Protein AF-A0A146LU69-F1 (afdb_monomer)

Solvent-accessible surface area (backbone atoms only — not comparable to full-atom values): 13616 Å² total; per-residue (Å²): 134,90,82,85,82,83,81,84,83,82,80,79,84,78,81,77,82,80,75,83,75,77,83,69,68,83,49,71,46,96,90,40,59,40,73,66,59,46,52,53,51,51,51,54,50,55,52,52,53,52,50,51,51,53,54,50,51,53,56,51,55,61,50,65,75,67,63,89,74,85,82,90,83,87,87,86,89,85,89,86,89,85,91,81,93,84,85,80,90,86,80,85,79,77,91,69,80,81,76,86,72,81,80,71,76,80,79,63,96,77,70,86,65,74,55,74,64,55,62,51,48,52,52,54,50,52,52,50,50,54,52,49,55,53,50,50,55,52,51,56,54,31,62,72,32,88,93,43,51,83,50,94,75,77,58,72,68,55,50,54,51,50,52,52,53,50,50,55,52,50,54,50,50,52,53,52,51,50,53,51,52,52,52,51,51,53,52,52,49,51,52,50,50,53,50,53,52,52,52,52,53,52,51,56,54,62,75,73,109

pLDDT: mean 75.46, std 21.88, range [35.22, 98.69]

InterPro domains:
  IPR002418 Transcription regulator Myc [PR00044] (111-127)
  IPR002418 Transcription regulator Myc [PR00044] (128-143)
  IPR002418 Transcription regulator Myc [PR00044] (153-166)
  IPR011598 Myc-type, basic helix-loop-helix (bHLH) domain [PF00010] (119-171)
  IPR011598 Myc-type, basic helix-loop-helix (bHLH) domain [PS50888] (118-170)
  IPR011598 Myc-type, basic helix-loop-helix (bHLH) domain [SM00353] (124-176)
  IPR036638 Helix-loop-helix DNA-binding domain superfamily [G3DSA:4.10.280.10] (119-198)
  IPR036638 Helix-loop-helix DNA-binding domain superfamily [SSF47459] (115-198)
  IPR050433 Myc family transcription factors [PTHR45851] (3-200)

Secondary structure (DSSP, 8-state):
-------------------------TT-STTS--HHHHHHHHHHHHHHHHHHHHHHHHHHHHHHTT-SS----PPPP-------------------------------S------HHHHHHHHHHHHHHHHHHHHHHHHHHHHT-TTTTT-S---HHHHHHHHHHHHHHHHHHHHHHHHHHHHHHHHHHHHHHHHHHHHHHHHHHHTT-

Radius of gyration: 40.62 Å; Cα contacts (8 Å, |Δi|>4): 27; chains: 1; bounding box: 92×72×119 Å

Organism: Lygus hesperus (NCBI:txid30085)

Sequence (209 aa):
QNQSSASEEEEEDDEEEEIDVVSLTRDSLPTNPTREIRTQLQKKVATAISTNTLLSAKRAVSRRLKQTKKTKRKRASSDEDDDIDVKPTFYTPQTTPRRNWRKTPKKSRFSDSEPDSERRSIHNNMERMRRIDLRNAFDDLKGLLPSLVDAQRAPKVAILKDATSYLHELRQKERTLSQHVTKLRSHQEELRSTLSRLRKTLAAIRTRS

Foldseek 3Di:
DDDDDDDDDDDDPPPPPDDPDDPDPPQPDPVHHHPVVVVVVVVVVVVVVVVVVVVVVVVVVVVVVPPPDDDDDDDDDDDDDDDDDDDDDDDDDDDDPPDDDPPDDPDDPPPPCPDPVVVVVVVVVVVVVVVVVVVVVLLVLQCPQPVRVPPPDDDSVVSVVSSVVVVVVVVVVVVVVVVVVVVVVVVVVVVVVVVVVVVVVVVVVVVVD

Mean predicted aligned error: 21.32 Å

Structure (mmCIF, N/CA/C/O backbone):
data_AF-A0A146LU69-F1
#
_entry.id   AF-A0A146LU69-F1
#
loop_
_atom_site.group_PDB
_atom_site.id
_atom_site.type_symbol
_atom_site.label_atom_id
_atom_site.label_alt_id
_atom_site.label_comp_id
_atom_site.label_asym_id
_atom_site.label_entity_id
_atom_site.label_seq_id
_atom_site.pdbx_PDB_ins_code
_atom_site.Cartn_x
_atom_site.Cartn_y
_atom_site.Cartn_z
_atom_site.occupancy
_atom_site.B_iso_or_equiv
_atom_site.auth_seq_id
_atom_site.auth_comp_id
_atom_site.auth_asym_id
_atom_site.auth_atom_id
_atom_site.pdbx_PDB_model_num
ATOM 1 N N . GLN A 1 1 ? 27.125 1.417 57.294 1.00 41.62 1 GLN A N 1
ATOM 2 C CA . GLN A 1 1 ? 25.797 0.953 56.845 1.00 41.62 1 GLN A CA 1
ATOM 3 C C . GLN A 1 1 ? 25.850 0.824 55.335 1.00 41.62 1 GLN A C 1
ATOM 5 O O . GLN A 1 1 ? 26.116 1.811 54.666 1.00 41.62 1 GLN A O 1
ATOM 10 N N . ASN A 1 2 ? 25.705 -0.409 54.847 1.00 41.94 2 ASN A N 1
ATOM 11 C CA . ASN A 1 2 ? 25.561 -0.761 53.435 1.00 41.94 2 ASN A CA 1
ATOM 12 C C . ASN A 1 2 ? 24.328 -0.087 52.843 1.00 41.94 2 ASN A C 1
ATOM 14 O O . ASN A 1 2 ? 23.285 -0.182 53.483 1.00 41.94 2 ASN A O 1
ATOM 18 N N . GLN A 1 3 ? 24.420 0.433 51.617 1.00 43.19 3 GLN A N 1
ATOM 19 C CA . GLN A 1 3 ? 23.384 0.228 50.600 1.00 43.19 3 GLN A CA 1
ATOM 20 C C . GLN A 1 3 ? 24.047 0.098 49.225 1.00 43.19 3 GLN A C 1
ATOM 22 O O . GLN A 1 3 ? 24.535 1.057 48.635 1.00 43.19 3 GLN A O 1
ATOM 27 N N . SER A 1 4 ? 24.106 -1.149 48.780 1.00 49.84 4 SER A N 1
ATOM 28 C CA . SER A 1 4 ? 24.407 -1.624 47.439 1.00 49.84 4 SER A CA 1
ATOM 29 C C . SER A 1 4 ? 23.265 -1.224 46.500 1.00 49.84 4 SER A C 1
ATOM 31 O O . SER A 1 4 ? 22.106 -1.482 46.813 1.00 49.84 4 SER A O 1
ATOM 33 N N . SER A 1 5 ? 23.578 -0.614 45.357 1.00 55.44 5 SER A N 1
ATOM 34 C CA . SER A 1 5 ? 22.633 -0.473 44.243 1.00 55.44 5 SER A CA 1
ATOM 35 C C . SER A 1 5 ? 23.010 -1.516 43.199 1.00 55.44 5 SER A C 1
ATOM 37 O O . SER A 1 5 ? 24.077 -1.428 42.597 1.00 55.44 5 SER A O 1
ATOM 39 N N . ALA A 1 6 ? 22.177 -2.548 43.098 1.00 53.19 6 ALA A N 1
ATOM 40 C CA . ALA A 1 6 ? 22.276 -3.602 42.105 1.00 53.19 6 ALA A CA 1
ATOM 41 C C . ALA A 1 6 ? 21.826 -3.041 40.750 1.00 53.19 6 ALA A C 1
ATOM 43 O O . ALA A 1 6 ? 20.720 -2.522 40.629 1.00 53.19 6 ALA A O 1
ATOM 44 N N . SER A 1 7 ? 22.714 -3.096 39.767 1.00 54.62 7 SER A N 1
ATOM 45 C CA . SER A 1 7 ? 22.409 -2.900 38.355 1.00 54.62 7 SER A CA 1
ATOM 46 C C . SER A 1 7 ? 21.939 -4.241 37.795 1.00 54.62 7 SER A C 1
ATOM 48 O O . SER A 1 7 ? 22.713 -5.194 37.776 1.00 54.62 7 SER A O 1
ATOM 50 N N . GLU A 1 8 ? 20.662 -4.313 37.426 1.00 58.88 8 GLU A N 1
ATOM 51 C CA . GLU A 1 8 ? 20.048 -5.451 36.737 1.00 58.88 8 GLU A CA 1
ATOM 52 C C . GLU A 1 8 ? 20.598 -5.520 35.304 1.00 58.88 8 GLU A C 1
ATOM 54 O O . GLU A 1 8 ? 20.469 -4.572 34.530 1.00 58.88 8 GLU A O 1
ATOM 59 N N . GLU A 1 9 ? 21.278 -6.622 34.995 1.00 57.00 9 GLU A N 1
ATOM 60 C CA . GLU A 1 9 ? 21.677 -7.022 33.647 1.00 57.00 9 GLU A CA 1
ATOM 61 C C . GLU A 1 9 ? 20.469 -7.725 33.006 1.00 57.00 9 GLU A C 1
ATOM 63 O O . GLU A 1 9 ? 20.064 -8.796 33.455 1.00 57.00 9 GLU A O 1
ATOM 68 N N . GLU A 1 10 ? 19.854 -7.101 32.000 1.00 57.50 10 GLU A N 1
ATOM 69 C CA . GLU A 1 10 ? 18.937 -7.790 31.087 1.00 57.50 10 GLU A CA 1
ATOM 70 C C . GLU A 1 10 ? 19.791 -8.432 29.985 1.00 57.50 10 GLU A C 1
ATOM 72 O O . GLU A 1 10 ? 20.282 -7.742 29.092 1.00 57.50 10 GLU A O 1
ATOM 77 N N . GLU A 1 11 ? 20.027 -9.742 30.089 1.00 54.91 11 GLU A N 1
ATOM 78 C CA . GLU A 1 11 ? 20.540 -10.535 28.970 1.00 54.91 11 GLU A CA 1
ATOM 79 C C . GLU A 1 11 ? 19.385 -10.795 27.993 1.00 54.91 11 GLU A C 1
ATOM 81 O O . GLU A 1 11 ? 18.391 -11.436 28.335 1.00 54.91 11 GLU A O 1
ATOM 86 N N . GLU A 1 12 ? 19.494 -10.236 26.787 1.00 53.47 12 GLU A N 1
ATOM 87 C CA . GLU A 1 12 ? 18.640 -10.588 25.654 1.00 53.47 12 GLU A CA 1
ATOM 88 C C . GLU A 1 12 ? 19.079 -11.973 25.148 1.00 53.47 12 GLU A C 1
ATOM 90 O O . GLU A 1 12 ? 20.181 -12.127 24.622 1.00 53.47 12 GLU A O 1
ATOM 95 N N . ASP A 1 13 ? 18.231 -12.989 25.344 1.00 49.75 13 ASP A N 1
ATOM 96 C CA . ASP A 1 13 ? 18.379 -14.315 24.734 1.00 49.75 13 ASP A CA 1
ATOM 97 C C . ASP A 1 13 ? 18.284 -14.177 23.200 1.00 49.75 13 ASP A C 1
ATOM 99 O O . ASP A 1 13 ? 17.195 -14.147 22.617 1.00 49.75 13 ASP A O 1
ATOM 103 N N . ASP A 1 14 ? 19.438 -14.079 22.537 1.00 56.88 14 ASP A N 1
ATOM 104 C CA . ASP A 1 14 ? 19.579 -14.235 21.089 1.00 56.88 14 ASP A CA 1
ATOM 105 C C . ASP A 1 14 ? 19.351 -15.718 20.726 1.00 56.88 14 ASP A C 1
ATOM 107 O O . ASP A 1 14 ? 20.279 -16.527 20.670 1.00 56.88 14 ASP A O 1
ATOM 111 N N . GLU A 1 15 ? 18.093 -16.105 20.494 1.00 56.75 15 GLU A N 1
ATOM 112 C CA . GLU A 1 15 ? 17.756 -17.405 19.902 1.00 56.75 15 GLU A CA 1
ATOM 113 C C . GLU A 1 15 ? 18.278 -17.462 18.449 1.00 56.75 15 GLU A C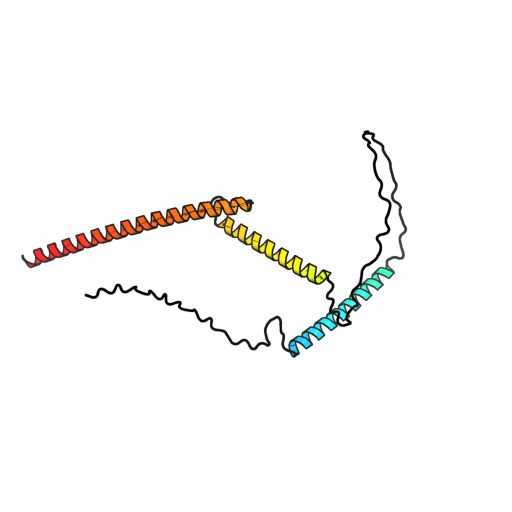 1
ATOM 115 O O . GLU A 1 15 ? 17.614 -17.044 17.498 1.00 56.75 15 GLU A O 1
ATOM 120 N N . GLU A 1 16 ? 19.501 -17.968 18.266 1.00 56.09 16 GLU A N 1
ATOM 121 C CA . GLU A 1 16 ? 20.072 -18.269 16.952 1.00 56.09 16 GLU A CA 1
ATOM 122 C C . GLU A 1 16 ? 19.259 -19.383 16.264 1.00 56.09 16 GLU A C 1
ATOM 124 O O . GLU A 1 16 ? 19.331 -20.558 16.625 1.00 56.09 16 GLU A O 1
ATOM 129 N N . GLU A 1 17 ? 18.486 -19.029 15.234 1.00 59.91 17 GLU A N 1
ATOM 130 C CA . GLU A 1 17 ? 17.864 -20.000 14.330 1.00 59.91 17 GLU A CA 1
ATOM 131 C C . GLU A 1 17 ? 18.956 -20.809 13.593 1.00 59.91 17 GLU A C 1
ATOM 133 O O . GLU A 1 17 ? 19.512 -20.377 12.577 1.00 59.91 17 GLU A O 1
ATOM 138 N N . GLU A 1 18 ? 19.268 -22.010 14.094 1.00 62.31 18 GLU A N 1
ATOM 139 C CA . GLU A 1 18 ? 20.137 -22.972 13.412 1.00 62.31 18 GLU A CA 1
ATOM 140 C C . GLU A 1 18 ? 19.478 -23.454 12.109 1.00 62.31 18 GLU A C 1
ATOM 142 O O . GLU A 1 18 ? 18.575 -24.290 12.070 1.00 62.31 18 GLU A O 1
ATOM 147 N N . ILE A 1 19 ? 19.963 -22.912 10.999 1.00 56.50 19 ILE A N 1
ATOM 148 C CA . ILE A 1 19 ? 19.682 -23.394 9.647 1.00 56.50 19 ILE A CA 1
ATOM 149 C C . ILE A 1 19 ? 20.169 -24.844 9.504 1.00 56.50 19 ILE A C 1
ATOM 151 O O . ILE A 1 19 ? 21.372 -25.101 9.536 1.00 56.50 19 ILE A O 1
ATOM 155 N N . ASP A 1 20 ? 19.244 -25.784 9.279 1.00 69.38 20 ASP A N 1
ATOM 156 C CA . ASP A 1 20 ? 19.557 -27.191 8.991 1.00 69.38 20 ASP A CA 1
ATOM 157 C C . ASP A 1 20 ? 20.340 -27.309 7.671 1.00 69.38 20 ASP A C 1
ATOM 159 O O . ASP A 1 20 ? 19.805 -27.198 6.558 1.00 69.38 20 ASP A O 1
ATOM 163 N N . VAL A 1 21 ? 21.657 -27.486 7.792 1.00 60.88 21 VAL A N 1
ATOM 164 C CA . VAL A 1 21 ? 22.564 -27.601 6.653 1.00 60.88 21 VAL A CA 1
ATOM 165 C C . VAL A 1 21 ? 22.516 -29.034 6.133 1.00 60.88 21 VAL A C 1
ATOM 167 O O . VAL A 1 21 ? 23.307 -29.896 6.525 1.00 60.88 21 VAL A O 1
ATOM 170 N N . VAL A 1 22 ? 21.616 -29.292 5.181 1.00 54.03 22 VAL A N 1
ATOM 171 C CA . VAL A 1 22 ? 21.630 -30.535 4.399 1.00 54.03 22 VAL A CA 1
ATOM 172 C C . VAL A 1 22 ? 23.034 -30.720 3.818 1.00 54.03 22 VAL A C 1
ATOM 174 O O . VAL A 1 22 ? 23.507 -29.909 3.018 1.00 54.03 22 VAL A O 1
ATOM 177 N N . SER A 1 23 ? 23.716 -31.791 4.225 1.00 61.44 23 SER A N 1
ATOM 178 C CA . SER A 1 23 ? 25.063 -32.130 3.760 1.00 61.44 23 SER A CA 1
ATOM 179 C C . SER A 1 23 ? 25.040 -32.492 2.274 1.00 61.44 23 SER A C 1
ATOM 181 O O . SER A 1 23 ? 24.971 -33.660 1.894 1.00 61.44 23 SER A O 1
ATOM 183 N N . LEU A 1 24 ? 25.100 -31.483 1.405 1.00 54.84 24 LEU A N 1
ATOM 184 C CA . LEU A 1 24 ? 25.336 -31.679 -0.016 1.00 54.84 24 LEU A CA 1
ATOM 185 C C . LEU A 1 24 ? 26.770 -32.184 -0.174 1.00 54.84 24 LEU A C 1
ATOM 187 O O . LEU A 1 24 ? 27.741 -31.441 -0.012 1.00 54.84 24 LEU A O 1
ATOM 191 N N . THR A 1 25 ? 26.911 -33.464 -0.513 1.00 60.22 25 THR A N 1
ATOM 192 C CA . THR A 1 25 ? 28.141 -33.998 -1.101 1.00 60.22 25 THR A CA 1
ATOM 193 C C . THR A 1 25 ? 28.622 -33.012 -2.167 1.00 60.22 25 THR A C 1
ATOM 195 O O . THR A 1 25 ? 27.878 -32.704 -3.103 1.00 60.22 25 THR A O 1
ATOM 198 N N . ARG A 1 26 ? 29.848 -32.493 -1.998 1.00 56.59 26 ARG A N 1
ATOM 199 C CA . ARG A 1 26 ? 30.457 -31.347 -2.715 1.00 56.59 26 ARG A CA 1
ATOM 200 C C . ARG A 1 26 ? 30.580 -31.510 -4.243 1.00 56.59 26 ARG A C 1
ATOM 202 O O . ARG A 1 26 ? 31.138 -30.643 -4.915 1.00 56.59 26 ARG A O 1
ATOM 209 N N . ASP A 1 27 ? 30.032 -32.588 -4.787 1.00 56.38 27 ASP A N 1
ATOM 210 C CA . ASP A 1 27 ? 30.227 -33.058 -6.155 1.00 56.38 27 ASP A CA 1
ATOM 211 C C . ASP A 1 27 ? 29.028 -32.789 -7.081 1.00 56.38 27 ASP A C 1
ATOM 213 O O . ASP A 1 27 ? 29.062 -33.190 -8.247 1.00 56.38 27 ASP A O 1
ATOM 217 N N . SER A 1 28 ? 27.968 -32.129 -6.586 1.00 59.72 28 SER A N 1
ATOM 218 C CA . SER A 1 28 ? 26.744 -31.844 -7.363 1.00 59.72 28 SER A CA 1
ATOM 219 C C . SER A 1 28 ? 26.341 -30.364 -7.435 1.00 59.72 28 SER A C 1
ATOM 221 O O . SER A 1 28 ? 25.259 -30.038 -7.921 1.00 59.72 28 SER A O 1
ATOM 223 N N . LEU A 1 29 ? 27.216 -29.441 -7.019 1.00 56.25 29 LEU A N 1
ATOM 224 C CA . LEU A 1 29 ? 26.978 -28.013 -7.235 1.00 56.25 29 LEU A CA 1
ATOM 225 C C . LEU A 1 29 ? 27.142 -27.655 -8.728 1.00 56.25 29 LEU A C 1
ATOM 227 O O . LEU A 1 29 ? 28.027 -28.196 -9.398 1.00 56.25 29 LEU A O 1
ATOM 231 N N . PRO A 1 30 ? 26.350 -26.701 -9.258 1.00 59.03 30 PRO A N 1
ATOM 232 C CA . PRO A 1 30 ? 26.332 -26.331 -10.682 1.00 59.03 30 PRO A CA 1
ATOM 233 C C . PRO A 1 30 ? 27.685 -25.837 -11.226 1.00 59.03 30 PRO A C 1
ATOM 235 O O . PRO A 1 30 ? 27.887 -25.779 -12.438 1.00 59.03 30 PRO A O 1
ATOM 238 N N . THR A 1 31 ? 28.625 -25.501 -10.343 1.00 60.88 31 THR A N 1
ATOM 239 C CA . THR A 1 31 ? 29.978 -25.025 -10.653 1.00 60.88 31 THR A CA 1
ATOM 240 C C . THR A 1 31 ? 31.079 -26.074 -10.463 1.00 60.88 31 THR A C 1
ATOM 242 O O . THR A 1 31 ? 32.224 -25.797 -10.818 1.00 60.88 31 THR A O 1
ATOM 245 N N . ASN A 1 32 ? 30.771 -27.278 -9.964 1.00 61.75 32 ASN A N 1
ATOM 246 C CA . ASN A 1 32 ? 31.744 -28.365 -9.811 1.00 61.75 32 ASN A CA 1
ATOM 247 C C . ASN A 1 32 ? 31.130 -29.735 -10.169 1.00 61.75 32 ASN A C 1
ATOM 249 O O . ASN A 1 32 ? 30.857 -30.543 -9.282 1.00 61.75 32 ASN A O 1
ATOM 253 N N . PRO A 1 33 ? 30.875 -30.005 -11.464 1.00 75.12 33 PRO A N 1
ATOM 254 C CA . PRO A 1 33 ? 30.325 -31.283 -11.895 1.00 75.12 3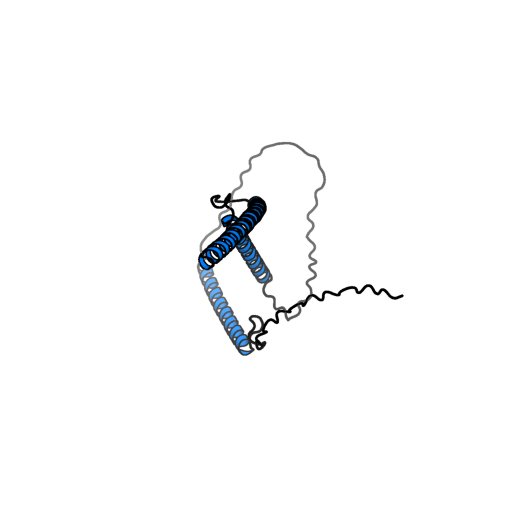3 PRO A CA 1
ATOM 255 C C . PRO A 1 33 ? 31.318 -32.424 -11.641 1.00 75.12 33 PRO A C 1
ATOM 257 O O . PRO A 1 33 ? 32.515 -32.292 -11.923 1.00 75.12 33 PRO A O 1
ATOM 260 N N . THR A 1 34 ? 30.805 -33.576 -11.202 1.00 75.69 34 THR A N 1
ATOM 261 C CA . THR A 1 34 ? 31.575 -34.819 -11.044 1.00 75.69 34 THR A CA 1
ATOM 262 C C . THR A 1 34 ? 32.413 -35.116 -12.295 1.00 75.69 34 THR A C 1
ATOM 264 O O . THR A 1 34 ? 32.014 -34.799 -13.423 1.00 75.69 34 THR A O 1
ATOM 267 N N . ARG A 1 35 ? 33.579 -35.759 -12.126 1.00 78.81 35 ARG A N 1
ATOM 268 C CA . ARG A 1 35 ? 34.536 -36.053 -13.215 1.00 78.81 35 ARG A CA 1
ATOM 269 C C . ARG A 1 35 ? 33.864 -36.669 -14.450 1.00 78.81 35 ARG A C 1
ATOM 271 O O . ARG A 1 35 ? 34.198 -36.300 -15.573 1.00 78.81 35 ARG A O 1
ATOM 278 N N . GLU A 1 36 ? 32.890 -37.550 -14.254 1.00 78.50 36 GLU A N 1
ATOM 279 C CA . GLU A 1 36 ? 32.124 -38.172 -15.337 1.00 78.50 36 GLU A CA 1
ATOM 280 C C . GLU A 1 36 ? 31.272 -37.161 -16.111 1.00 78.50 36 GLU A C 1
ATOM 282 O O . GLU A 1 36 ? 31.410 -37.059 -17.333 1.00 78.50 36 GLU A O 1
ATOM 287 N N . ILE A 1 37 ? 30.475 -36.346 -15.414 1.00 80.81 37 ILE A N 1
ATOM 288 C CA . ILE A 1 37 ? 29.651 -35.283 -16.011 1.00 80.81 37 ILE A CA 1
ATOM 289 C C . ILE A 1 37 ? 30.541 -34.297 -16.776 1.00 80.81 37 ILE A C 1
ATOM 291 O O . ILE A 1 37 ? 30.235 -33.930 -17.914 1.00 80.81 37 ILE A O 1
ATOM 295 N N . ARG A 1 38 ? 31.701 -33.942 -16.209 1.00 81.62 38 ARG A N 1
ATOM 296 C CA . ARG A 1 38 ? 32.693 -33.084 -16.868 1.00 81.62 38 ARG A CA 1
ATOM 297 C C . ARG A 1 38 ? 33.192 -33.688 -18.184 1.00 81.62 38 ARG A C 1
ATOM 299 O O . ARG A 1 38 ? 33.239 -32.984 -19.193 1.00 81.62 38 ARG A O 1
ATOM 306 N N . THR A 1 39 ? 33.523 -34.981 -18.213 1.00 84.50 39 THR A N 1
ATOM 307 C CA . THR A 1 39 ? 33.978 -35.645 -19.453 1.00 84.50 39 THR A CA 1
ATOM 308 C C . THR A 1 39 ? 32.874 -35.749 -20.504 1.00 84.50 39 THR A C 1
ATOM 310 O O . THR A 1 39 ? 33.141 -35.563 -21.694 1.00 84.50 39 THR A O 1
ATOM 313 N N . GLN A 1 40 ? 31.628 -36.004 -20.094 1.00 86.75 40 GLN A N 1
ATOM 314 C CA . GLN A 1 40 ? 30.490 -36.051 -21.012 1.00 86.75 40 GLN A CA 1
ATOM 315 C C . GLN A 1 40 ? 30.211 -34.675 -21.621 1.00 86.75 40 GLN A C 1
ATOM 317 O O . GLN A 1 40 ? 30.003 -34.573 -22.831 1.00 86.75 40 GLN A O 1
ATOM 322 N N . LEU A 1 41 ? 30.262 -33.615 -20.810 1.00 84.44 41 LEU A N 1
ATOM 323 C CA . LEU A 1 41 ? 30.082 -32.242 -21.274 1.00 84.44 41 LEU A CA 1
ATOM 324 C C . LEU A 1 41 ? 31.183 -31.846 -22.266 1.00 84.44 41 LEU A C 1
ATOM 326 O O . LEU A 1 41 ? 30.878 -31.339 -23.343 1.00 84.44 41 LEU A O 1
ATOM 330 N N . GLN A 1 42 ? 32.446 -32.170 -21.969 1.00 86.44 42 GLN A N 1
ATOM 331 C CA . GLN A 1 42 ? 33.569 -31.930 -22.884 1.00 86.44 42 GLN A CA 1
ATOM 332 C C . GLN A 1 42 ? 33.399 -32.659 -24.225 1.00 86.44 42 GLN A C 1
ATOM 334 O O . GLN A 1 42 ? 33.594 -32.055 -25.280 1.00 86.44 42 GLN A O 1
ATOM 339 N N . LYS A 1 43 ? 32.975 -33.931 -24.214 1.00 90.00 43 LYS A N 1
ATOM 340 C CA . LYS A 1 43 ? 32.692 -34.696 -25.444 1.00 90.00 43 LYS A CA 1
ATOM 341 C C . LYS A 1 43 ? 31.530 -34.092 -26.246 1.00 90.00 43 LYS A C 1
ATOM 343 O O . LYS A 1 43 ? 31.626 -33.968 -27.470 1.00 90.00 43 LYS A O 1
ATOM 348 N N . LYS A 1 44 ? 30.448 -33.675 -25.577 1.00 88.06 44 LYS A N 1
ATOM 349 C CA . LYS A 1 44 ? 29.295 -33.008 -26.215 1.00 88.06 44 LYS A CA 1
ATOM 350 C C . LYS A 1 44 ? 29.689 -31.670 -26.849 1.00 88.06 44 LYS A C 1
ATOM 352 O O . LYS A 1 44 ? 29.319 -31.400 -27.988 1.00 88.06 44 LYS A O 1
ATOM 357 N N . VAL A 1 45 ? 30.497 -30.863 -26.164 1.00 87.56 45 VAL A N 1
ATOM 358 C CA . VAL A 1 45 ? 30.981 -29.580 -26.698 1.00 87.56 45 VAL A CA 1
ATOM 359 C C . VAL A 1 45 ? 31.930 -29.795 -27.885 1.00 87.56 45 VAL A C 1
ATOM 361 O O . VAL A 1 45 ? 31.754 -29.167 -28.927 1.00 87.56 45 VAL A O 1
ATOM 364 N N . ALA A 1 46 ? 32.877 -30.734 -27.799 1.00 86.94 46 ALA A N 1
ATOM 365 C CA . ALA A 1 46 ? 33.817 -31.021 -28.889 1.00 86.94 46 ALA A CA 1
ATOM 366 C C . ALA A 1 46 ? 33.118 -31.499 -30.180 1.00 86.94 46 ALA A C 1
ATOM 368 O O . ALA A 1 46 ? 33.476 -31.089 -31.292 1.00 86.94 46 ALA A O 1
ATOM 369 N N . THR A 1 47 ? 32.087 -32.336 -30.040 1.00 87.19 47 THR A N 1
ATOM 370 C CA . THR A 1 47 ? 31.279 -32.814 -31.174 1.00 87.19 47 THR A CA 1
ATOM 371 C C . THR A 1 47 ? 30.418 -31.695 -31.771 1.00 87.19 47 THR A C 1
ATOM 373 O O . THR A 1 47 ? 30.368 -31.548 -32.997 1.00 87.19 47 THR A O 1
ATOM 376 N N . ALA A 1 48 ? 29.824 -30.831 -30.943 1.00 85.12 48 ALA A N 1
ATOM 377 C CA . ALA A 1 48 ? 29.083 -29.653 -31.402 1.00 85.12 48 ALA A CA 1
ATOM 378 C C . ALA A 1 48 ? 29.973 -28.643 -32.158 1.00 85.12 48 ALA A C 1
ATOM 380 O O . ALA A 1 48 ? 29.586 -28.132 -33.210 1.00 85.12 48 ALA A O 1
ATOM 381 N N . ILE A 1 49 ? 31.200 -28.395 -31.689 1.00 82.50 49 ILE A N 1
ATOM 382 C CA . ILE A 1 49 ? 32.154 -27.502 -32.372 1.00 82.50 49 ILE A CA 1
ATOM 383 C C . ILE A 1 49 ? 32.558 -28.073 -33.740 1.00 82.50 49 ILE A C 1
ATOM 385 O O . ILE A 1 49 ? 32.585 -27.349 -34.742 1.00 82.50 49 ILE A O 1
ATOM 389 N N . SER A 1 50 ? 32.827 -29.379 -33.806 1.00 80.50 50 SER A N 1
ATOM 390 C CA . SER A 1 50 ? 33.232 -30.051 -35.048 1.00 80.50 50 SER A CA 1
ATOM 391 C C . SER A 1 50 ? 32.115 -30.023 -36.094 1.00 80.50 50 SER A C 1
ATOM 393 O O . SER A 1 50 ? 32.346 -29.674 -37.254 1.00 80.50 50 SER A O 1
ATOM 395 N N . THR A 1 51 ? 30.877 -30.307 -35.684 1.00 79.00 51 THR A N 1
ATOM 396 C CA . THR A 1 51 ? 29.707 -30.266 -36.577 1.00 79.00 51 THR A CA 1
ATOM 397 C C . THR A 1 51 ? 29.411 -28.850 -37.074 1.00 79.00 51 THR A C 1
ATOM 399 O O . THR A 1 51 ? 29.216 -28.659 -38.278 1.00 79.00 51 THR A O 1
ATOM 402 N N . ASN A 1 52 ? 29.472 -27.838 -36.203 1.00 76.31 52 ASN A N 1
ATOM 403 C CA . ASN A 1 52 ? 29.280 -26.439 -36.596 1.00 76.31 52 ASN A CA 1
ATOM 404 C C . ASN A 1 52 ? 30.370 -25.934 -37.552 1.00 76.31 52 ASN A C 1
ATOM 406 O O . ASN A 1 52 ? 30.065 -25.221 -38.512 1.00 76.31 52 ASN A O 1
ATOM 410 N N . THR A 1 53 ? 31.624 -26.344 -37.355 1.00 80.50 53 THR A N 1
ATOM 411 C CA . THR A 1 53 ? 32.727 -26.010 -38.271 1.00 80.50 53 THR A CA 1
ATOM 412 C C . THR A 1 53 ? 32.491 -26.607 -39.660 1.00 80.50 53 THR A C 1
ATOM 414 O O . THR A 1 53 ? 32.609 -25.904 -40.667 1.00 80.50 53 THR A O 1
ATOM 417 N N . LEU A 1 54 ? 32.062 -27.872 -39.729 1.00 76.06 54 LEU A N 1
ATOM 418 C CA . LEU A 1 54 ? 31.719 -28.540 -40.989 1.00 76.06 54 LEU A CA 1
ATOM 419 C C . LEU A 1 54 ? 30.515 -27.887 -41.691 1.00 76.06 54 LEU A C 1
ATOM 421 O O . LEU A 1 54 ? 30.537 -27.692 -42.908 1.00 76.06 54 LEU A O 1
ATOM 425 N N . LEU A 1 55 ? 29.477 -27.499 -40.947 1.00 79.38 55 LEU A N 1
ATOM 426 C CA . LEU A 1 55 ? 28.309 -26.786 -41.483 1.00 79.38 55 LEU A CA 1
ATOM 427 C C . LEU A 1 55 ? 28.675 -25.384 -42.002 1.00 79.38 55 LEU A C 1
ATOM 429 O O . LEU A 1 55 ? 28.200 -24.968 -43.065 1.00 79.38 55 LEU A O 1
ATOM 433 N N . SER A 1 56 ? 29.553 -24.670 -41.296 1.00 77.88 56 SER A N 1
ATOM 434 C CA . SER A 1 56 ? 30.063 -23.360 -41.716 1.00 77.88 56 SER A CA 1
ATOM 435 C C . SER A 1 56 ? 30.908 -23.462 -42.991 1.00 77.88 56 SER A C 1
ATOM 437 O O . SER A 1 56 ? 30.692 -22.698 -43.940 1.00 77.88 56 SER A O 1
ATOM 439 N N . ALA A 1 57 ? 31.785 -24.469 -43.077 1.00 75.62 57 ALA A N 1
ATOM 440 C CA . ALA A 1 57 ? 32.576 -24.757 -44.272 1.00 75.62 57 ALA A CA 1
ATOM 441 C C . ALA A 1 57 ? 31.682 -25.075 -45.485 1.00 75.62 57 ALA A C 1
ATOM 443 O O . ALA A 1 57 ? 31.862 -24.486 -46.554 1.00 75.62 57 ALA A O 1
ATOM 444 N N . LYS A 1 58 ? 30.639 -25.901 -45.309 1.00 71.69 58 LYS A N 1
ATOM 445 C CA . LYS A 1 58 ? 29.640 -26.181 -46.360 1.00 71.69 58 LYS A CA 1
ATOM 446 C C . LYS A 1 58 ? 28.940 -24.903 -46.847 1.00 71.69 58 LYS A C 1
ATOM 448 O O . LYS A 1 58 ? 28.805 -24.688 -48.051 1.00 71.69 58 LYS A O 1
ATOM 453 N N . ARG A 1 59 ? 28.553 -23.999 -45.938 1.00 71.50 59 ARG A N 1
ATOM 454 C CA . ARG A 1 59 ? 27.925 -22.708 -46.297 1.00 71.50 59 ARG A CA 1
ATOM 455 C C . ARG A 1 59 ? 28.885 -21.725 -46.975 1.00 71.50 59 ARG A C 1
ATOM 457 O O . ARG A 1 59 ? 28.430 -20.866 -47.734 1.00 71.50 59 ARG A O 1
ATOM 464 N N . ALA A 1 60 ? 30.184 -21.793 -46.695 1.00 71.00 60 ALA A N 1
ATOM 465 C CA . ALA A 1 60 ? 31.190 -20.972 -47.369 1.00 71.00 60 ALA A CA 1
ATOM 466 C C . ALA A 1 60 ? 31.398 -21.425 -48.825 1.00 71.00 60 ALA A C 1
ATOM 468 O O . ALA A 1 60 ? 31.394 -20.589 -49.732 1.00 71.00 60 ALA A O 1
ATOM 469 N N . VAL A 1 61 ? 31.465 -22.740 -49.060 1.00 67.38 61 VAL A N 1
ATOM 470 C CA . VAL A 1 61 ? 31.579 -23.322 -50.409 1.00 67.38 61 VAL A CA 1
ATOM 471 C C . VAL A 1 61 ? 30.356 -22.972 -51.267 1.00 67.38 61 VAL A C 1
ATOM 473 O O . VAL A 1 61 ? 30.515 -22.469 -52.381 1.00 67.38 61 VAL A O 1
ATOM 476 N N . SER A 1 62 ? 29.139 -23.089 -50.724 1.00 65.75 62 SER A N 1
ATOM 477 C CA . SER A 1 62 ? 27.907 -22.719 -51.445 1.00 65.75 62 SER A CA 1
ATOM 478 C C . SER A 1 62 ? 27.803 -21.226 -51.788 1.00 65.75 62 SER A C 1
ATOM 480 O O . SER A 1 62 ? 27.139 -20.865 -52.761 1.00 65.75 62 SER A O 1
ATOM 482 N N . ARG A 1 63 ? 28.448 -20.336 -51.018 1.00 60.22 63 ARG A N 1
ATOM 483 C CA . ARG A 1 63 ? 28.497 -18.893 -51.323 1.00 60.22 63 ARG A CA 1
ATOM 484 C C . ARG A 1 63 ? 29.498 -18.567 -52.429 1.00 60.22 63 ARG A C 1
ATOM 486 O O . ARG A 1 63 ? 29.203 -17.718 -53.267 1.00 60.22 63 ARG A O 1
ATOM 493 N N . ARG A 1 64 ? 30.639 -19.263 -52.475 1.00 58.53 64 ARG A N 1
ATOM 494 C CA . ARG A 1 64 ? 31.672 -19.046 -53.502 1.00 58.53 64 ARG A CA 1
ATOM 495 C C . ARG A 1 64 ? 31.187 -19.417 -54.906 1.00 58.53 64 ARG A C 1
ATOM 497 O O . ARG A 1 64 ? 31.560 -18.753 -55.866 1.00 58.53 64 ARG A O 1
ATOM 504 N N . LEU A 1 65 ? 30.286 -20.394 -55.015 1.00 57.09 65 LEU A N 1
ATOM 505 C CA . LEU A 1 65 ? 29.703 -20.809 -56.295 1.00 57.09 65 LEU A CA 1
ATOM 506 C C . LE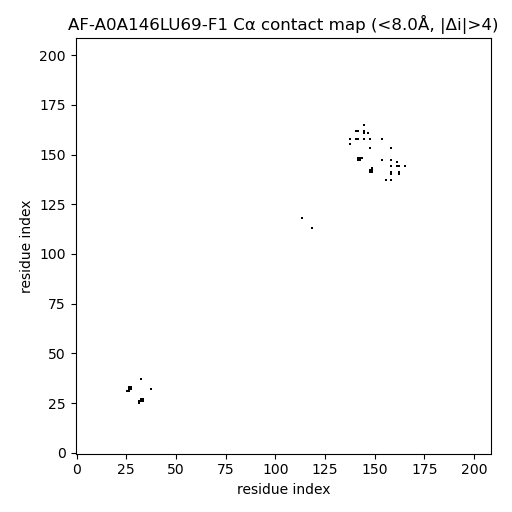U A 1 65 ? 28.687 -19.796 -56.872 1.00 57.09 65 LEU A C 1
ATOM 508 O O . LEU A 1 65 ? 28.403 -19.828 -58.064 1.00 57.09 65 LEU A O 1
ATOM 512 N N . LYS A 1 66 ? 28.161 -18.865 -56.059 1.00 58.81 66 LYS A N 1
ATOM 513 C CA . LYS A 1 66 ? 27.114 -17.904 -56.467 1.00 58.81 66 LYS A CA 1
ATOM 514 C C . LYS A 1 66 ? 27.620 -16.488 -56.792 1.00 58.81 66 LYS A C 1
ATOM 516 O O . LYS A 1 66 ? 26.820 -15.655 -57.203 1.00 58.81 66 LYS A O 1
ATOM 521 N N . GLN A 1 67 ? 28.916 -16.191 -56.631 1.00 57.50 67 GLN A N 1
ATOM 522 C CA . GLN A 1 67 ? 29.473 -14.838 -56.837 1.00 57.50 67 GLN A CA 1
ATOM 523 C C . GLN A 1 67 ? 30.100 -14.571 -58.220 1.00 57.50 67 GLN A C 1
ATOM 525 O O . GLN A 1 67 ? 30.637 -13.490 -58.441 1.00 57.50 67 GLN A O 1
ATOM 530 N N . THR A 1 68 ? 29.991 -15.473 -59.198 1.00 54.22 68 THR A N 1
ATOM 531 C CA . THR A 1 68 ? 30.576 -15.255 -60.541 1.00 54.22 68 THR A CA 1
ATOM 532 C C . THR A 1 68 ? 29.774 -14.322 -61.457 1.00 54.22 68 THR A C 1
ATOM 534 O O . THR A 1 68 ? 30.134 -14.162 -62.620 1.00 54.22 68 THR A O 1
ATOM 537 N N . LYS A 1 69 ? 28.719 -13.651 -60.974 1.00 55.28 69 LYS A N 1
ATOM 538 C CA . LYS A 1 69 ? 28.005 -12.618 -61.743 1.00 55.28 69 LYS A CA 1
ATOM 539 C C . LYS A 1 69 ? 27.576 -11.458 -60.841 1.00 55.28 69 LYS A C 1
ATOM 541 O O . LYS A 1 69 ? 26.597 -11.592 -60.116 1.00 55.28 69 LYS A O 1
ATOM 546 N N . LYS A 1 70 ? 28.285 -10.322 -60.923 1.00 47.69 70 LYS A N 1
ATOM 547 C CA . LYS A 1 70 ? 27.757 -8.964 -61.210 1.00 47.69 70 LYS A CA 1
ATOM 548 C C . LYS A 1 70 ? 28.755 -7.854 -60.835 1.00 47.69 70 LYS A C 1
ATOM 550 O O . LYS A 1 70 ? 29.473 -7.919 -59.844 1.00 47.69 70 LYS A O 1
ATOM 555 N N . THR A 1 71 ? 28.794 -6.860 -61.715 1.00 48.34 71 THR A N 1
ATOM 556 C CA . THR A 1 71 ? 29.733 -5.744 -61.851 1.00 48.34 71 THR A CA 1
ATOM 557 C C . THR A 1 71 ? 29.361 -4.518 -60.999 1.00 48.34 71 THR A C 1
ATOM 559 O O . THR A 1 71 ? 28.220 -4.342 -60.579 1.00 48.34 71 THR A O 1
ATOM 562 N N . LYS A 1 72 ? 30.372 -3.667 -60.756 1.00 46.38 72 LYS A N 1
ATOM 563 C CA . LYS A 1 72 ? 30.367 -2.384 -60.023 1.00 46.38 72 LYS A CA 1
ATOM 564 C C . LYS A 1 72 ? 29.376 -1.345 -60.587 1.00 46.38 72 LYS A C 1
ATOM 566 O O . LYS A 1 72 ? 29.313 -1.174 -61.800 1.00 46.38 72 LYS A O 1
ATOM 571 N N . ARG A 1 73 ? 28.770 -0.514 -59.721 1.00 41.22 73 ARG A N 1
ATOM 572 C CA . ARG A 1 73 ? 28.329 0.860 -60.066 1.00 41.22 73 ARG A CA 1
ATOM 573 C C . ARG A 1 73 ? 28.779 1.864 -58.994 1.00 41.22 73 ARG A C 1
ATOM 575 O O . ARG A 1 73 ? 28.645 1.602 -57.802 1.00 41.22 73 ARG A O 1
ATOM 582 N N . LYS A 1 74 ? 29.370 2.968 -59.466 1.00 40.78 74 LYS A N 1
ATOM 583 C CA . LYS A 1 74 ? 29.908 4.125 -58.724 1.00 40.78 74 LYS A CA 1
ATOM 584 C C . LYS A 1 74 ? 28.771 5.060 -58.263 1.00 40.78 74 LYS A C 1
ATOM 586 O O . LYS A 1 74 ? 27.735 5.102 -58.920 1.00 40.78 74 LYS A O 1
ATOM 591 N N . ARG A 1 75 ? 28.982 5.813 -57.173 1.00 35.22 75 ARG A N 1
ATOM 592 C CA . ARG A 1 75 ? 28.129 6.929 -56.709 1.00 35.22 75 ARG A CA 1
ATOM 593 C C . ARG A 1 75 ? 28.690 8.261 -57.233 1.00 35.22 75 ARG A C 1
ATOM 595 O O . ARG A 1 75 ? 29.909 8.408 -57.263 1.00 35.22 75 ARG A O 1
ATOM 602 N N . ALA A 1 76 ? 27.809 9.163 -57.665 1.00 36.19 76 ALA A N 1
ATOM 603 C CA . ALA A 1 76 ? 28.108 10.506 -58.174 1.00 36.19 76 ALA A CA 1
ATOM 604 C C . ALA A 1 76 ? 28.022 11.563 -57.054 1.00 36.19 76 ALA A C 1
ATOM 606 O O . ALA A 1 76 ? 27.265 11.366 -56.102 1.00 36.19 76 ALA A O 1
ATOM 607 N N . SER A 1 77 ? 28.812 12.636 -57.178 1.00 36.66 77 SER A N 1
ATOM 608 C CA . SER A 1 77 ? 28.806 13.841 -56.336 1.00 36.66 77 SER A CA 1
ATOM 609 C C . SER A 1 77 ? 27.886 14.920 -56.913 1.00 36.66 77 SER A C 1
ATOM 611 O O . SER A 1 77 ? 27.661 14.960 -58.124 1.00 36.66 77 SER A O 1
ATOM 613 N N . SER A 1 78 ? 27.395 15.814 -56.058 1.00 37.31 78 SER A N 1
ATOM 614 C CA . SER A 1 78 ? 26.892 17.138 -56.442 1.00 37.31 78 SER A CA 1
ATOM 615 C C . SER A 1 78 ? 27.148 18.101 -55.279 1.00 37.31 78 SER A C 1
ATOM 617 O O . SER A 1 78 ? 26.759 17.801 -54.150 1.00 37.31 78 SER A O 1
ATOM 619 N N . ASP A 1 79 ? 27.886 19.165 -55.589 1.00 36.53 79 ASP A N 1
ATOM 620 C CA . ASP A 1 79 ? 28.119 20.380 -54.803 1.00 36.53 79 ASP A CA 1
ATOM 621 C C . ASP A 1 79 ? 26.879 21.283 -54.863 1.00 36.53 79 ASP A C 1
ATOM 623 O O . ASP A 1 79 ? 26.260 21.325 -55.923 1.00 36.53 79 ASP A O 1
ATOM 627 N N . GLU A 1 80 ? 26.567 22.007 -53.779 1.00 48.12 80 GLU A N 1
ATOM 628 C CA . GLU A 1 80 ? 26.010 23.374 -53.806 1.00 48.12 80 GLU A CA 1
ATOM 629 C C . GLU A 1 80 ? 26.487 24.150 -52.561 1.00 48.12 80 GLU A C 1
ATOM 631 O O . GLU A 1 80 ? 26.578 23.594 -51.462 1.00 48.12 80 GLU A O 1
ATOM 636 N N . ASP A 1 81 ? 26.851 25.412 -52.800 1.00 38.59 81 ASP A N 1
ATOM 637 C CA . ASP A 1 81 ? 27.442 26.396 -51.891 1.00 38.59 81 ASP A CA 1
ATOM 638 C C . ASP A 1 81 ? 26.375 27.137 -51.063 1.00 38.59 81 ASP A C 1
ATOM 640 O O . ASP A 1 81 ? 25.305 27.444 -51.577 1.00 38.59 81 ASP A O 1
ATOM 644 N N . ASP A 1 82 ? 26.699 27.506 -49.818 1.00 45.59 82 ASP A N 1
ATOM 645 C CA . ASP A 1 82 ? 26.107 28.667 -49.136 1.00 45.59 82 ASP A CA 1
ATOM 646 C C . ASP A 1 82 ? 27.087 29.214 -48.077 1.00 45.59 82 ASP A C 1
ATOM 648 O O . ASP A 1 82 ? 27.701 28.470 -47.305 1.00 45.59 82 ASP A O 1
ATOM 652 N N . ASP A 1 83 ? 27.248 30.535 -48.094 1.00 36.94 83 ASP A N 1
ATOM 653 C CA . ASP A 1 83 ? 28.310 31.347 -47.491 1.00 36.94 83 ASP A CA 1
ATOM 654 C C . ASP A 1 83 ? 27.833 32.023 -46.192 1.00 36.94 83 ASP A C 1
ATOM 656 O O . ASP A 1 83 ? 26.885 32.803 -46.239 1.00 36.94 83 ASP A O 1
ATOM 660 N N . ILE A 1 84 ? 28.484 31.767 -45.043 1.00 43.38 84 ILE A N 1
ATOM 661 C CA . ILE A 1 84 ? 28.483 32.673 -43.874 1.00 43.38 84 ILE A CA 1
ATOM 662 C C . ILE A 1 84 ? 29.864 32.648 -43.191 1.00 43.38 84 ILE A C 1
ATOM 664 O O . ILE A 1 84 ? 30.312 31.646 -42.630 1.00 43.38 84 ILE A O 1
ATOM 668 N N . ASP A 1 85 ? 30.491 33.819 -43.234 1.00 38.62 85 ASP A N 1
ATOM 669 C CA . ASP A 1 85 ? 31.731 34.290 -42.616 1.00 38.62 85 ASP A CA 1
ATOM 670 C C . ASP A 1 85 ? 31.742 34.229 -41.072 1.00 38.62 85 ASP A C 1
ATOM 672 O O . ASP A 1 85 ? 30.860 34.814 -40.456 1.00 38.62 85 ASP A O 1
ATOM 676 N N . VAL A 1 86 ? 32.755 33.572 -40.468 1.00 38.50 86 VAL A N 1
ATOM 677 C CA . VAL A 1 86 ? 33.556 34.055 -39.309 1.00 38.50 86 VAL A CA 1
ATOM 678 C C . VAL A 1 86 ? 34.865 33.235 -39.217 1.00 38.50 86 VAL A C 1
ATOM 680 O O . VAL A 1 86 ? 34.852 32.044 -38.895 1.00 38.50 86 VAL A O 1
ATOM 683 N N . LYS A 1 87 ? 36.029 33.876 -39.406 1.00 44.59 87 LYS A N 1
ATOM 684 C CA . LYS A 1 87 ? 37.348 33.388 -38.931 1.00 44.59 87 LYS A CA 1
ATOM 685 C C . LYS A 1 87 ? 37.680 34.025 -37.570 1.00 44.59 87 LYS A C 1
ATOM 687 O O . LYS A 1 87 ? 37.421 35.208 -37.371 1.00 44.59 87 LYS A O 1
ATOM 692 N N . PRO A 1 88 ? 38.359 33.291 -36.672 1.00 40.91 88 PRO A N 1
ATOM 693 C CA . PRO A 1 88 ? 39.802 33.494 -36.616 1.00 40.91 88 PRO A CA 1
ATOM 694 C C . PRO A 1 88 ? 40.595 32.184 -36.612 1.00 40.91 88 PRO A C 1
ATOM 696 O O . PRO A 1 88 ? 40.259 31.187 -35.980 1.00 40.91 88 PRO A O 1
ATOM 699 N N . THR A 1 89 ? 41.699 32.248 -37.349 1.00 40.81 89 THR A N 1
ATOM 700 C CA . THR A 1 89 ? 42.896 31.409 -37.265 1.00 40.81 89 THR A CA 1
ATOM 701 C C . THR A 1 89 ? 43.218 30.956 -35.842 1.00 40.81 89 THR A C 1
ATOM 703 O O . THR A 1 89 ? 43.183 31.782 -34.943 1.00 40.81 89 THR A O 1
ATOM 706 N N . PHE A 1 90 ? 43.590 29.684 -35.653 1.00 35.97 90 PHE A N 1
ATOM 707 C CA . PHE A 1 90 ? 44.926 29.249 -35.209 1.00 35.97 90 PHE A CA 1
ATOM 708 C C . PHE A 1 90 ? 44.959 27.715 -34.964 1.00 35.97 90 PHE A C 1
ATOM 710 O O . PHE A 1 90 ? 44.111 27.157 -34.280 1.00 35.97 90 PHE A O 1
ATOM 717 N N . TYR A 1 91 ? 45.996 27.072 -35.517 1.00 38.91 91 TYR A N 1
ATOM 718 C CA . TYR A 1 91 ? 46.501 25.704 -35.289 1.00 38.91 91 TYR A CA 1
ATOM 719 C C . TYR A 1 91 ? 45.755 24.482 -35.857 1.00 38.91 91 TYR A C 1
ATOM 721 O O . TYR A 1 91 ? 44.899 23.853 -35.244 1.00 38.91 91 TYR A O 1
ATOM 729 N N . THR A 1 92 ? 46.280 24.022 -36.994 1.00 49.53 92 THR A N 1
ATOM 730 C CA . THR A 1 92 ? 46.401 22.600 -37.340 1.00 49.53 92 THR A CA 1
ATOM 731 C C . THR A 1 92 ? 47.130 21.805 -36.247 1.00 49.53 92 THR A C 1
ATOM 733 O O . THR A 1 92 ? 48.165 22.264 -35.757 1.00 49.53 92 THR A O 1
ATOM 736 N N . PRO A 1 93 ? 46.753 20.537 -36.038 1.00 44.16 93 PRO A N 1
ATOM 737 C CA . PRO A 1 93 ? 47.739 19.473 -35.894 1.00 44.16 93 PRO A CA 1
ATOM 738 C C . PRO A 1 93 ? 47.472 18.429 -36.981 1.00 44.16 93 PRO A C 1
ATOM 740 O O . PRO A 1 93 ? 46.482 17.704 -36.968 1.00 44.16 93 PRO A O 1
ATOM 743 N N . GLN A 1 94 ? 48.264 18.456 -38.051 1.00 41.38 94 GLN A N 1
ATOM 744 C CA . GLN A 1 94 ? 49.308 17.455 -38.276 1.00 41.38 94 GLN A CA 1
ATOM 745 C C . GLN A 1 94 ? 48.924 16.050 -37.796 1.00 41.38 94 GLN A C 1
ATOM 747 O O . GLN A 1 94 ? 48.956 15.702 -36.616 1.00 41.38 94 GLN A O 1
ATOM 752 N N . THR A 1 95 ? 48.630 15.232 -38.799 1.00 46.12 95 THR A N 1
ATOM 753 C CA . THR A 1 95 ? 48.771 13.784 -38.819 1.00 46.12 95 THR A CA 1
ATOM 754 C C . THR A 1 95 ? 49.977 13.329 -37.995 1.00 46.12 95 THR A C 1
ATOM 756 O O . THR A 1 95 ? 51.121 13.443 -38.431 1.00 46.12 95 THR A O 1
ATOM 759 N N . THR A 1 96 ? 49.733 12.758 -36.819 1.00 53.62 96 THR A N 1
ATOM 760 C CA . THR A 1 96 ? 50.719 11.891 -36.175 1.00 53.62 96 THR A CA 1
ATOM 761 C C . THR A 1 96 ? 50.351 10.448 -36.513 1.00 53.62 96 THR A C 1
ATOM 763 O O . THR A 1 96 ? 49.210 10.033 -36.279 1.00 53.62 96 THR A O 1
ATOM 766 N N . PRO A 1 97 ? 51.267 9.643 -37.082 1.00 47.38 97 PRO A N 1
ATOM 767 C CA . PRO A 1 97 ? 51.039 8.214 -37.155 1.00 47.38 97 PRO A CA 1
ATOM 768 C C . PRO A 1 97 ? 51.043 7.727 -35.709 1.00 47.38 97 PRO A C 1
ATOM 770 O O . PRO A 1 97 ? 52.053 7.834 -35.011 1.00 47.38 97 PRO A O 1
ATOM 773 N N . ARG A 1 98 ? 49.890 7.255 -35.222 1.00 46.22 98 ARG A N 1
ATOM 774 C CA . ARG A 1 98 ? 49.775 6.667 -33.886 1.00 46.22 98 ARG A CA 1
ATOM 775 C C . ARG A 1 98 ? 50.830 5.574 -33.759 1.00 46.22 98 ARG A C 1
ATOM 777 O O . ARG A 1 98 ? 50.715 4.501 -34.346 1.00 46.22 98 ARG A O 1
ATOM 784 N N . ARG A 1 99 ? 51.884 5.897 -33.009 1.00 44.62 99 ARG A N 1
ATOM 785 C CA . ARG A 1 99 ? 53.029 5.041 -32.731 1.00 44.62 99 ARG A CA 1
ATOM 786 C C . ARG A 1 99 ? 52.503 3.777 -32.061 1.00 44.62 99 ARG A C 1
ATOM 788 O O . ARG A 1 99 ? 52.032 3.806 -30.925 1.00 44.62 99 ARG A O 1
ATOM 795 N N . ASN A 1 100 ? 52.551 2.673 -32.795 1.00 56.59 100 ASN A N 1
ATOM 796 C CA . ASN A 1 100 ? 52.314 1.341 -32.271 1.00 56.59 100 ASN A CA 1
ATOM 797 C C . ASN A 1 100 ? 53.343 1.050 -31.175 1.00 56.59 100 ASN A C 1
ATOM 799 O O . ASN A 1 100 ? 54.488 0.721 -31.459 1.00 56.59 100 ASN A O 1
ATOM 803 N N . TRP A 1 101 ? 52.914 1.124 -29.920 1.00 49.75 101 TRP A N 1
ATOM 804 C CA . TRP A 1 101 ? 53.566 0.416 -28.822 1.00 49.75 101 TRP A CA 1
ATOM 805 C C . TRP A 1 101 ? 52.504 -0.244 -27.946 1.00 49.75 101 TRP A C 1
ATOM 807 O O . TRP A 1 101 ? 52.382 -0.008 -26.747 1.00 49.75 101 TRP A O 1
ATOM 817 N N . ARG A 1 102 ? 51.712 -1.127 -28.566 1.00 54.66 102 ARG A N 1
ATOM 818 C CA . ARG A 1 102 ? 51.076 -2.207 -27.812 1.00 54.66 102 ARG A CA 1
ATOM 819 C C . ARG A 1 102 ? 52.209 -3.089 -27.294 1.00 54.66 102 ARG A C 1
ATOM 821 O O . ARG A 1 102 ? 52.716 -3.936 -28.022 1.00 54.66 102 ARG A O 1
ATOM 828 N N . LYS A 1 103 ? 52.629 -2.879 -26.045 1.00 54.84 103 LYS A N 1
ATOM 829 C CA . LYS A 1 103 ? 53.335 -3.912 -25.286 1.00 54.84 103 LYS A CA 1
ATOM 830 C C . LYS A 1 103 ? 52.339 -5.055 -25.106 1.00 54.84 103 LYS A C 1
ATOM 832 O O . LYS A 1 103 ? 51.502 -5.024 -24.213 1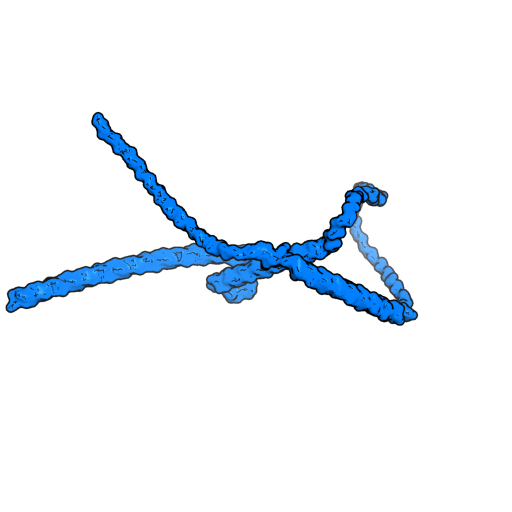.00 54.84 103 LYS A O 1
ATOM 837 N N . THR A 1 104 ? 52.356 -6.014 -26.023 1.00 63.16 104 THR A N 1
ATOM 838 C CA . THR A 1 104 ? 51.647 -7.279 -25.847 1.00 63.16 104 THR A CA 1
ATOM 839 C C . THR A 1 104 ? 52.371 -8.043 -24.738 1.00 63.16 104 THR A C 1
ATOM 841 O O . THR A 1 104 ? 53.545 -8.379 -24.937 1.00 63.16 104 THR A O 1
ATOM 844 N N . PRO A 1 105 ? 51.751 -8.314 -23.577 1.00 59.91 105 PRO A N 1
ATOM 845 C CA . PRO A 1 105 ? 52.352 -9.234 -22.627 1.00 59.91 105 PRO A CA 1
ATOM 846 C C . PRO A 1 105 ? 52.465 -10.601 -23.307 1.00 59.91 105 PRO A C 1
ATOM 848 O O . PRO A 1 105 ? 51.572 -11.024 -24.049 1.00 59.91 105 PRO A O 1
ATOM 851 N N . LYS A 1 106 ? 53.616 -11.252 -23.121 1.00 52.47 106 LYS A N 1
ATOM 852 C CA . LYS A 1 106 ? 53.908 -12.557 -23.711 1.00 52.47 106 LYS A CA 1
ATOM 853 C C . LYS A 1 106 ? 52.800 -13.534 -23.321 1.00 52.47 106 LYS A C 1
ATOM 855 O O . LYS A 1 106 ? 52.512 -13.737 -22.147 1.00 52.47 106 LYS A O 1
ATOM 860 N N . LYS A 1 107 ? 52.180 -14.110 -24.347 1.00 50.22 107 LYS A N 1
ATOM 861 C CA . LYS A 1 107 ? 51.123 -15.112 -24.263 1.00 50.22 107 LYS A CA 1
ATOM 862 C C . LYS A 1 107 ? 51.663 -16.329 -23.506 1.00 50.22 107 LYS A C 1
ATOM 864 O O . LYS A 1 107 ? 52.459 -17.093 -24.052 1.00 50.22 107 LYS A O 1
ATOM 869 N N . SER A 1 108 ? 51.248 -16.491 -22.251 1.00 54.03 108 SER A N 1
ATOM 870 C CA . SER A 1 108 ? 51.311 -17.784 -21.573 1.00 54.03 108 SER A CA 1
ATOM 871 C C . SER A 1 108 ? 50.508 -18.779 -22.413 1.00 54.03 108 SER A C 1
ATOM 873 O O . SER A 1 108 ? 49.380 -18.496 -22.818 1.00 54.03 108 SER A O 1
ATOM 875 N N . ARG A 1 109 ? 51.110 -19.928 -22.733 1.00 55.91 109 ARG A N 1
ATOM 876 C CA . ARG A 1 109 ? 50.559 -20.975 -23.613 1.00 55.91 109 ARG A CA 1
ATOM 877 C C . ARG A 1 109 ? 49.429 -21.792 -22.960 1.00 55.91 109 ARG A C 1
ATOM 879 O O . ARG A 1 109 ? 49.128 -22.886 -23.415 1.00 55.91 109 ARG A O 1
ATOM 886 N N . PHE A 1 110 ? 48.771 -21.230 -21.949 1.00 49.72 110 PHE A N 1
ATOM 887 C CA . PHE A 1 110 ? 47.542 -21.737 -21.340 1.00 49.72 110 PHE A CA 1
ATOM 888 C C . PHE A 1 110 ? 46.435 -20.667 -21.402 1.00 49.72 110 PHE A C 1
ATOM 890 O O . PHE A 1 110 ? 45.785 -20.336 -20.417 1.00 49.72 110 PHE A O 1
ATOM 897 N N . SER A 1 111 ? 46.279 -20.030 -22.565 1.00 46.16 111 SER A N 1
ATOM 898 C CA . SER A 1 111 ? 45.273 -18.987 -22.776 1.00 46.16 111 SER A CA 1
ATOM 899 C C . SER A 1 111 ? 43.948 -19.642 -23.150 1.00 46.16 111 SER A C 1
ATOM 901 O O . SER A 1 111 ? 43.614 -19.742 -24.331 1.00 46.16 111 SER A O 1
ATOM 903 N N . ASP A 1 112 ? 43.211 -20.071 -22.129 1.00 54.19 112 ASP A N 1
ATOM 904 C CA . ASP A 1 112 ? 41.758 -20.270 -22.148 1.00 54.19 112 ASP A CA 1
ATOM 905 C C . ASP A 1 112 ? 41.063 -18.921 -22.441 1.00 54.19 112 ASP A C 1
ATOM 907 O O . ASP A 1 112 ? 40.477 -18.243 -21.592 1.00 54.19 112 ASP A O 1
ATOM 911 N N . SER A 1 113 ? 41.271 -18.425 -23.660 1.00 55.56 113 SER A N 1
ATOM 912 C CA . SER A 1 113 ? 40.629 -17.227 -24.177 1.00 55.56 113 SER A CA 1
ATOM 913 C C . SER A 1 113 ? 39.326 -17.629 -24.839 1.00 55.56 113 SER A C 1
ATOM 915 O O . SER A 1 113 ? 39.198 -17.555 -26.059 1.00 55.56 113 SER A O 1
ATOM 917 N N . GLU A 1 114 ? 38.339 -17.957 -24.009 1.00 61.19 114 GLU A N 1
ATOM 918 C CA . GLU A 1 114 ? 36.976 -17.489 -24.262 1.00 61.19 114 GLU A CA 1
ATOM 919 C C . GLU A 1 114 ? 37.069 -16.064 -24.828 1.00 61.19 114 GLU A C 1
ATOM 921 O O . GLU 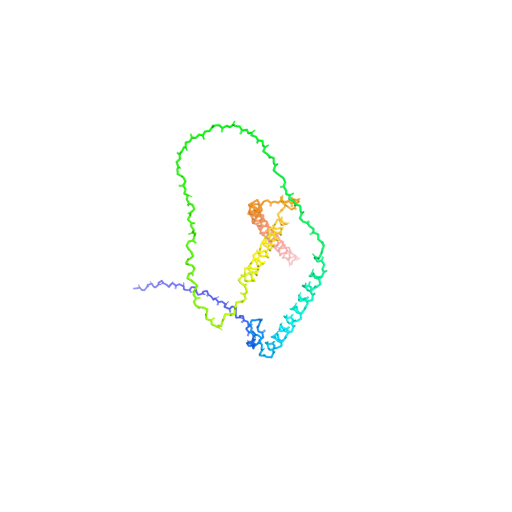A 1 114 ? 37.735 -15.212 -24.203 1.00 61.19 114 GLU A O 1
ATOM 926 N N . PRO A 1 115 ? 36.538 -15.807 -26.037 1.00 74.00 115 PRO A N 1
ATOM 927 C CA . PRO A 1 115 ? 36.744 -14.533 -26.692 1.00 74.00 115 PRO A CA 1
ATOM 928 C C . PRO A 1 115 ? 36.163 -13.457 -25.778 1.00 74.00 115 PRO A C 1
ATOM 930 O O . PRO A 1 115 ? 35.065 -13.587 -25.255 1.00 74.00 115 PRO A O 1
ATOM 933 N N . ASP A 1 116 ? 36.905 -12.378 -25.549 1.00 79.25 116 ASP A N 1
ATOM 934 C CA . ASP A 1 116 ? 36.508 -11.278 -24.658 1.00 79.25 116 ASP A CA 1
ATOM 935 C C . ASP A 1 116 ? 35.096 -10.713 -24.975 1.00 79.25 116 ASP A C 1
ATOM 937 O O . ASP A 1 116 ? 34.416 -10.144 -24.124 1.00 79.25 116 ASP A O 1
ATOM 941 N N . SER A 1 117 ? 34.604 -10.941 -26.197 1.00 84.50 117 SER A N 1
ATOM 942 C CA . SER A 1 117 ? 33.220 -10.690 -26.606 1.00 84.50 117 SER A CA 1
ATOM 943 C C . SER A 1 117 ? 32.169 -11.520 -25.860 1.00 84.50 117 SER A C 1
ATOM 945 O O . SER A 1 117 ? 31.088 -11.006 -25.591 1.00 84.50 117 SER A O 1
ATOM 947 N N . GLU A 1 118 ? 32.455 -12.778 -25.531 1.00 88.81 118 GLU A N 1
ATOM 948 C CA . GLU A 1 118 ? 31.530 -13.695 -24.858 1.00 88.81 118 GLU A CA 1
ATOM 949 C C . GLU A 1 118 ? 31.321 -13.295 -23.398 1.00 88.81 118 GLU A C 1
ATOM 951 O O . GLU A 1 118 ? 30.183 -13.092 -22.972 1.00 88.81 118 GLU A O 1
ATOM 956 N N . ARG A 1 119 ? 32.408 -13.000 -22.671 1.00 91.38 119 ARG A N 1
ATOM 957 C CA . ARG A 1 119 ? 32.329 -12.443 -21.308 1.00 91.38 119 ARG A CA 1
ATOM 958 C C . ARG A 1 119 ? 31.540 -11.131 -21.269 1.00 91.38 119 ARG A C 1
ATOM 960 O O . ARG A 1 119 ? 30.657 -10.964 -20.427 1.00 91.38 119 ARG A O 1
ATOM 967 N N . ARG A 1 120 ? 31.806 -10.216 -22.210 1.00 94.06 120 ARG A N 1
ATOM 968 C CA . ARG A 1 120 ? 31.050 -8.957 -22.340 1.00 94.06 120 ARG A CA 1
ATOM 969 C C . ARG A 1 120 ? 29.573 -9.199 -22.666 1.00 94.06 120 ARG A C 1
ATOM 971 O O . ARG A 1 120 ? 28.713 -8.510 -22.123 1.00 94.06 120 ARG A O 1
ATOM 978 N N . SER A 1 121 ? 29.268 -10.179 -23.515 1.00 95.31 121 SER A N 1
ATOM 979 C CA . SER A 1 121 ? 27.891 -10.555 -23.859 1.00 95.31 121 SER A CA 1
ATOM 980 C C . SER A 1 121 ? 27.116 -11.076 -22.646 1.00 95.31 121 SER A C 1
ATOM 982 O O . SER A 1 121 ? 26.001 -10.617 -22.394 1.00 95.31 121 SER A O 1
ATOM 984 N N . ILE A 1 122 ? 27.721 -11.969 -21.856 1.00 95.94 122 ILE A N 1
ATOM 985 C CA . ILE A 1 122 ? 27.115 -12.516 -20.633 1.00 95.94 122 ILE A CA 1
ATOM 986 C C . ILE A 1 122 ? 26.815 -11.391 -19.639 1.00 95.94 122 ILE A C 1
ATOM 988 O O . ILE A 1 122 ? 25.682 -11.278 -19.173 1.00 95.94 122 ILE A O 1
ATOM 992 N N . HIS A 1 123 ? 27.784 -10.511 -19.370 1.00 97.12 123 HIS A N 1
ATOM 993 C CA . HIS A 1 123 ? 27.581 -9.373 -18.472 1.00 97.12 123 HIS A CA 1
ATOM 994 C C . HIS A 1 123 ? 26.428 -8.463 -18.934 1.00 97.12 123 HIS A C 1
ATOM 996 O O . HIS A 1 123 ? 25.541 -8.130 -18.148 1.00 97.12 123 HIS A O 1
ATOM 1002 N N . ASN A 1 124 ? 26.382 -8.126 -20.226 1.00 97.88 124 ASN A N 1
ATOM 1003 C CA . ASN A 1 124 ? 25.300 -7.320 -20.796 1.00 97.88 124 ASN A CA 1
ATOM 1004 C C . ASN A 1 124 ? 23.933 -8.007 -20.686 1.00 97.88 124 ASN A C 1
ATOM 1006 O O . ASN A 1 124 ? 22.918 -7.337 -20.491 1.00 97.88 124 ASN A O 1
ATOM 1010 N N . ASN A 1 125 ? 23.892 -9.333 -20.834 1.00 98.12 125 ASN A N 1
ATOM 1011 C CA . ASN A 1 125 ? 22.666 -10.097 -20.660 1.00 98.12 125 ASN A CA 1
ATOM 1012 C C . ASN A 1 125 ? 22.183 -10.048 -19.206 1.00 98.12 125 ASN A C 1
ATOM 1014 O O . ASN A 1 125 ? 21.013 -9.756 -18.974 1.00 98.12 125 ASN A O 1
ATOM 1018 N N . MET A 1 126 ? 23.089 -10.252 -18.246 1.00 98.19 126 MET A N 1
ATOM 1019 C CA . MET A 1 126 ? 22.772 -10.167 -16.817 1.00 98.19 126 MET A CA 1
ATOM 1020 C C . MET A 1 126 ? 22.231 -8.786 -16.436 1.00 98.19 126 MET A C 1
ATOM 1022 O O . MET A 1 126 ? 21.190 -8.688 -15.792 1.00 98.19 126 MET A O 1
ATOM 1026 N N . GLU A 1 127 ? 22.868 -7.708 -16.898 1.00 98.19 127 GLU A N 1
ATOM 1027 C CA . GLU A 1 127 ? 22.398 -6.344 -16.626 1.00 98.19 127 GLU A CA 1
ATOM 1028 C C . GLU A 1 127 ? 21.052 -6.046 -17.307 1.00 98.19 127 GLU A C 1
ATOM 1030 O O . GLU A 1 127 ? 20.211 -5.337 -16.751 1.00 98.19 127 GLU A O 1
ATOM 1035 N N . ARG A 1 128 ? 20.790 -6.612 -18.493 1.00 98.56 128 ARG A N 1
ATOM 1036 C CA . ARG A 1 128 ? 19.466 -6.513 -19.124 1.00 98.56 128 ARG A CA 1
ATOM 1037 C C . ARG A 1 128 ? 18.397 -7.197 -18.274 1.00 98.56 128 ARG A C 1
ATOM 1039 O O . ARG A 1 128 ? 17.343 -6.594 -18.088 1.00 98.56 128 ARG A O 1
ATOM 1046 N N . MET A 1 129 ? 18.657 -8.409 -17.780 1.00 98.56 129 MET A N 1
ATOM 1047 C CA . MET A 1 129 ? 17.715 -9.126 -16.912 1.00 98.56 129 MET A CA 1
ATOM 1048 C C . MET A 1 129 ? 17.455 -8.330 -15.635 1.00 98.56 129 MET A C 1
ATOM 1050 O O . MET A 1 129 ? 16.311 -7.978 -15.369 1.00 98.56 129 MET A O 1
ATOM 1054 N N . ARG A 1 130 ? 18.515 -7.861 -14.967 1.00 98.56 130 ARG A N 1
ATOM 1055 C CA . ARG A 1 130 ? 18.405 -6.988 -13.791 1.00 98.56 130 ARG A CA 1
ATOM 1056 C C . ARG A 1 130 ? 17.519 -5.759 -14.039 1.00 98.56 130 ARG A C 1
ATOM 1058 O O . ARG A 1 130 ? 16.738 -5.367 -13.177 1.00 98.56 130 ARG A O 1
ATOM 1065 N N . ARG A 1 131 ? 17.627 -5.120 -15.212 1.00 98.56 131 ARG A N 1
ATOM 1066 C CA . ARG A 1 131 ? 16.776 -3.969 -15.576 1.00 98.56 131 ARG A CA 1
ATOM 1067 C C . ARG A 1 131 ? 15.316 -4.349 -15.810 1.00 98.56 131 ARG A C 1
ATOM 1069 O O . ARG A 1 131 ? 14.450 -3.519 -15.538 1.00 98.56 131 ARG A O 1
ATOM 1076 N N . ILE A 1 132 ? 15.054 -5.540 -16.347 1.00 98.56 132 ILE A N 1
ATOM 1077 C CA . ILE A 1 132 ? 13.697 -6.069 -16.527 1.00 98.56 132 ILE A CA 1
ATOM 1078 C C . ILE A 1 132 ? 13.075 -6.336 -15.159 1.00 98.56 132 ILE A C 1
ATOM 1080 O O . ILE A 1 132 ? 11.995 -5.815 -14.904 1.00 98.56 132 ILE A O 1
ATOM 1084 N N . ASP A 1 133 ? 13.788 -7.026 -14.271 1.00 98.56 133 ASP A N 1
ATOM 1085 C CA . ASP A 1 133 ? 13.315 -7.324 -12.914 1.00 98.56 133 ASP A CA 1
ATOM 1086 C C . ASP A 1 133 ? 13.018 -6.037 -12.141 1.00 98.56 133 ASP A C 1
ATOM 1088 O O . ASP A 1 133 ? 11.953 -5.889 -11.548 1.00 98.56 133 ASP A O 1
ATOM 1092 N N . LEU A 1 134 ? 13.908 -5.040 -12.239 1.00 98.31 134 LEU A N 1
ATOM 1093 C CA . LEU A 1 134 ? 13.684 -3.731 -11.629 1.00 98.31 134 LEU A CA 1
ATOM 1094 C C . LEU A 1 134 ? 12.439 -3.034 -12.194 1.00 98.31 134 LEU A C 1
ATOM 1096 O O . LEU A 1 134 ? 11.708 -2.396 -11.445 1.00 98.31 134 LEU A O 1
ATOM 1100 N N . ARG A 1 135 ? 12.202 -3.103 -13.509 1.00 97.75 135 ARG A N 1
ATOM 1101 C CA . ARG A 1 135 ? 10.993 -2.525 -14.113 1.00 97.75 135 ARG A CA 1
ATOM 1102 C C . ARG A 1 135 ? 9.742 -3.232 -13.593 1.00 97.75 135 ARG A C 1
ATOM 1104 O O . ARG A 1 135 ? 8.821 -2.537 -13.190 1.00 97.75 135 ARG A O 1
ATOM 1111 N N . ASN A 1 136 ? 9.751 -4.562 -13.559 1.00 98.12 136 ASN A N 1
ATOM 1112 C CA . ASN A 1 136 ? 8.627 -5.350 -13.066 1.00 98.12 136 ASN A CA 1
ATOM 1113 C C . ASN A 1 136 ? 8.324 -5.004 -11.598 1.00 98.12 136 ASN A C 1
ATOM 1115 O O . ASN A 1 136 ? 7.185 -4.700 -11.283 1.00 98.12 136 ASN A O 1
ATOM 1119 N N . ALA A 1 137 ? 9.345 -4.882 -10.741 1.00 98.25 137 ALA A N 1
ATOM 1120 C CA . ALA A 1 137 ? 9.161 -4.450 -9.352 1.00 98.25 137 ALA A CA 1
ATOM 1121 C C . ALA A 1 137 ? 8.537 -3.042 -9.228 1.00 98.25 137 ALA A C 1
ATOM 1123 O O . ALA A 1 137 ? 7.762 -2.779 -8.311 1.00 98.25 137 ALA A O 1
ATOM 1124 N N . PHE A 1 138 ? 8.853 -2.121 -10.148 1.00 98.19 138 PHE A N 1
ATOM 1125 C CA . PHE A 1 138 ? 8.197 -0.809 -10.207 1.00 98.19 138 PHE A CA 1
ATOM 1126 C C . PHE A 1 138 ? 6.740 -0.897 -10.679 1.00 98.19 138 PHE A C 1
ATOM 1128 O O . PHE A 1 138 ? 5.912 -0.125 -10.195 1.00 98.19 138 PHE A O 1
ATOM 1135 N N . ASP A 1 139 ? 6.433 -1.799 -11.611 1.00 97.19 139 ASP A N 1
ATOM 1136 C CA . ASP A 1 139 ? 5.071 -2.028 -12.097 1.00 97.19 139 ASP A CA 1
ATOM 1137 C C . ASP A 1 139 ? 4.204 -2.691 -11.010 1.00 97.19 139 ASP A C 1
ATOM 1139 O O . ASP A 1 139 ? 3.080 -2.241 -10.781 1.00 97.19 139 ASP A O 1
ATOM 1143 N N . ASP A 1 140 ? 4.755 -3.658 -10.269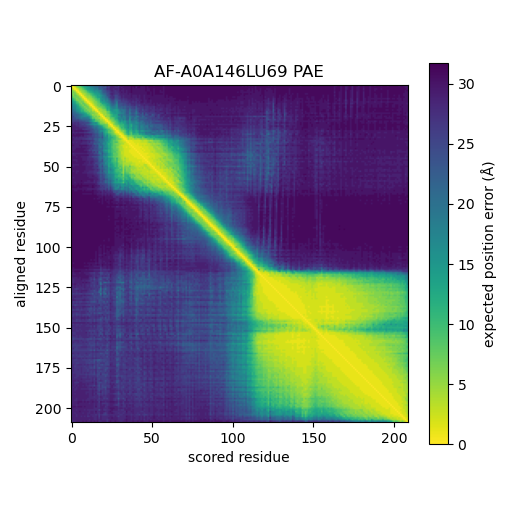 1.00 97.38 140 ASP A N 1
ATOM 1144 C CA . ASP A 1 140 ? 4.108 -4.293 -9.114 1.00 97.38 140 ASP A CA 1
ATOM 1145 C C . ASP A 1 140 ? 3.823 -3.267 -8.012 1.00 97.38 140 ASP A C 1
ATOM 1147 O O . ASP A 1 140 ? 2.690 -3.152 -7.542 1.00 97.38 140 ASP A O 1
ATOM 1151 N N . LEU A 1 141 ? 4.827 -2.455 -7.645 1.00 97.62 141 LEU A N 1
ATOM 1152 C CA . LEU A 1 141 ? 4.657 -1.385 -6.659 1.00 97.62 141 LEU A CA 1
ATOM 1153 C C . LEU A 1 141 ? 3.557 -0.414 -7.090 1.00 97.62 141 LEU A C 1
ATOM 1155 O O . LEU A 1 141 ? 2.692 -0.073 -6.293 1.00 97.62 141 LEU A O 1
ATOM 1159 N N . LYS A 1 142 ? 3.568 0.013 -8.353 1.00 97.56 142 LYS A N 1
ATOM 1160 C CA . LYS A 1 142 ? 2.553 0.910 -8.908 1.00 97.56 142 LYS A CA 1
ATOM 1161 C C . LYS A 1 142 ? 1.147 0.304 -8.850 1.00 97.56 142 LYS A C 1
ATOM 1163 O O . LYS A 1 142 ? 0.199 1.042 -8.601 1.00 97.56 142 LYS A O 1
ATOM 1168 N N . GLY A 1 143 ? 1.008 -1.007 -9.051 1.00 96.44 143 GLY A N 1
ATOM 1169 C CA . GLY A 1 143 ? -0.274 -1.708 -8.940 1.00 96.44 143 GLY A CA 1
ATOM 1170 C C . GLY A 1 143 ? -0.902 -1.639 -7.543 1.00 96.44 143 GLY A C 1
ATOM 1171 O O . GLY A 1 143 ? -2.120 -1.725 -7.423 1.00 96.44 143 GLY A O 1
ATOM 1172 N N . LEU A 1 144 ? -0.095 -1.431 -6.497 1.00 96.56 144 LEU A N 1
ATOM 1173 C CA . LEU A 1 144 ? -0.564 -1.261 -5.116 1.00 96.56 144 LEU A CA 1
ATOM 1174 C C . LEU A 1 144 ? -0.996 0.176 -4.791 1.00 96.56 144 LEU A C 1
ATOM 1176 O O . LEU A 1 144 ? -1.588 0.406 -3.738 1.00 96.56 144 LEU A O 1
ATOM 1180 N N . LEU A 1 145 ? -0.677 1.145 -5.654 1.00 97.06 145 LEU A N 1
ATOM 1181 C CA . LEU A 1 145 ? -0.913 2.565 -5.407 1.00 97.06 145 LEU A CA 1
ATOM 1182 C C . LEU A 1 145 ? -2.256 3.002 -6.006 1.00 97.06 145 LEU A C 1
ATOM 1184 O O . LEU A 1 145 ? -2.382 3.052 -7.234 1.00 97.06 145 LEU A O 1
ATOM 1188 N N . PRO A 1 146 ? -3.255 3.379 -5.181 1.00 94.94 146 PRO A N 1
ATOM 1189 C CA . PRO A 1 146 ? -4.597 3.697 -5.673 1.00 94.94 146 PRO A CA 1
ATOM 1190 C C . PRO A 1 146 ? -4.635 4.851 -6.681 1.00 94.94 146 PRO A C 1
ATOM 1192 O O . PRO A 1 146 ? -5.468 4.859 -7.579 1.00 94.94 146 PRO A O 1
ATOM 1195 N N . SER A 1 147 ? -3.732 5.825 -6.552 1.00 92.94 147 SER A N 1
ATOM 1196 C CA . SER A 1 147 ? -3.661 7.001 -7.429 1.00 92.94 147 SER A CA 1
ATOM 1197 C C . SER A 1 147 ? -3.009 6.705 -8.788 1.00 92.94 147 SER A C 1
ATOM 1199 O O . SER A 1 147 ? -3.174 7.482 -9.730 1.00 92.94 147 SER A O 1
ATOM 1201 N N . LEU A 1 148 ? -2.257 5.604 -8.905 1.00 93.75 148 LEU A N 1
ATOM 1202 C CA . LEU A 1 148 ? -1.433 5.291 -10.075 1.00 93.75 148 LEU A CA 1
ATOM 1203 C C . LEU A 1 148 ? -1.819 3.984 -10.774 1.00 93.75 148 LEU A C 1
ATOM 1205 O O . LEU A 1 148 ? -1.285 3.730 -11.856 1.00 93.75 148 LEU A O 1
ATOM 1209 N N . VAL A 1 149 ? -2.733 3.182 -10.218 1.00 92.06 149 VAL A N 1
ATOM 1210 C CA . VAL A 1 149 ? -3.129 1.877 -10.780 1.00 92.06 149 VAL A CA 1
ATOM 1211 C C . VAL A 1 149 ? -3.624 1.985 -12.231 1.00 92.06 149 VAL A C 1
ATOM 1213 O O . VAL A 1 149 ? -3.164 1.233 -13.091 1.00 92.06 149 VAL A O 1
ATOM 1216 N N . ASP A 1 150 ? -4.442 2.996 -12.539 1.00 91.12 150 ASP A N 1
ATOM 1217 C CA . ASP A 1 150 ? -5.020 3.207 -13.877 1.00 91.12 150 ASP A CA 1
ATOM 1218 C C . ASP A 1 150 ? -4.069 3.924 -14.850 1.00 91.12 150 ASP A C 1
ATOM 1220 O O . ASP A 1 150 ? -4.274 3.936 -16.068 1.00 91.12 150 ASP A O 1
ATOM 1224 N N . ALA A 1 151 ? -3.002 4.545 -14.343 1.00 91.38 151 ALA A N 1
ATOM 1225 C CA . ALA A 1 151 ? -2.090 5.317 -15.174 1.00 91.38 151 ALA A CA 1
ATOM 1226 C C . ALA A 1 151 ? -1.251 4.371 -16.040 1.00 91.38 151 ALA A C 1
ATOM 1228 O O . ALA A 1 151 ? -0.397 3.664 -15.525 1.00 91.38 151 ALA A O 1
ATOM 1229 N N . GLN A 1 152 ? -1.395 4.377 -17.367 1.00 88.06 152 GLN A N 1
ATOM 1230 C CA . GLN A 1 152 ? -0.643 3.458 -18.242 1.00 88.06 152 GLN A CA 1
ATOM 1231 C C . GLN A 1 152 ? 0.886 3.554 -18.057 1.00 88.06 152 GLN A C 1
ATOM 1233 O O . GLN A 1 152 ? 1.601 2.557 -18.170 1.00 88.06 152 GLN A O 1
ATOM 1238 N N . ARG A 1 153 ? 1.405 4.746 -17.736 1.00 91.00 153 ARG A N 1
ATOM 1239 C CA . ARG A 1 153 ? 2.830 4.980 -17.486 1.00 91.00 153 ARG A CA 1
ATOM 1240 C C . ARG A 1 153 ? 3.013 6.017 -16.383 1.00 91.00 153 ARG A C 1
ATOM 1242 O O . ARG A 1 153 ? 2.468 7.110 -16.476 1.00 91.00 153 ARG A O 1
ATOM 1249 N N . ALA A 1 154 ? 3.831 5.692 -15.384 1.00 94.31 154 ALA A N 1
ATOM 1250 C CA . ALA A 1 154 ? 4.201 6.608 -14.309 1.00 94.31 154 ALA A CA 1
ATOM 1251 C C . ALA A 1 154 ? 5.733 6.747 -14.228 1.00 94.31 154 ALA A C 1
ATOM 1253 O O . ALA A 1 154 ? 6.457 5.766 -14.434 1.00 94.31 154 ALA A O 1
ATOM 1254 N N . PRO A 1 155 ? 6.272 7.950 -13.963 1.00 97.00 155 PRO A N 1
ATOM 1255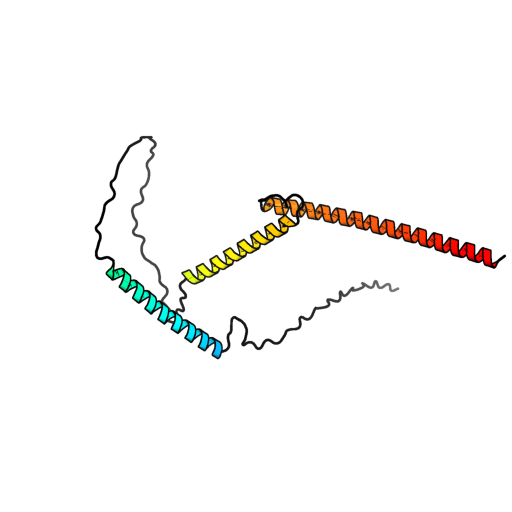 C CA . PRO A 1 155 ? 7.706 8.121 -13.779 1.00 97.00 155 PRO A CA 1
ATOM 1256 C C . PRO A 1 155 ? 8.146 7.496 -12.449 1.00 97.00 155 PRO A C 1
ATOM 1258 O O . PRO A 1 155 ? 7.456 7.620 -11.440 1.00 97.00 155 PRO A O 1
ATOM 1261 N N . LYS A 1 156 ? 9.337 6.880 -12.421 1.00 97.62 156 LYS A N 1
ATOM 1262 C CA . LYS A 1 156 ? 9.864 6.169 -11.237 1.00 97.62 156 LYS A CA 1
ATOM 1263 C C . LYS A 1 156 ? 9.827 7.016 -9.965 1.00 97.62 156 LYS A C 1
ATOM 1265 O O . LYS A 1 156 ? 9.427 6.535 -8.917 1.00 97.62 156 LYS A O 1
ATOM 1270 N N . VAL A 1 157 ? 10.201 8.292 -10.068 1.00 98.06 157 VAL A N 1
ATOM 1271 C CA . VAL A 1 157 ? 10.195 9.218 -8.925 1.00 98.06 157 VAL A CA 1
ATOM 1272 C C . VAL A 1 157 ? 8.776 9.471 -8.406 1.00 98.06 157 VAL A C 1
ATOM 1274 O O . VAL A 1 157 ? 8.607 9.597 -7.199 1.00 98.06 157 VAL A O 1
ATOM 1277 N N . ALA A 1 158 ? 7.761 9.523 -9.276 1.00 97.50 158 ALA A N 1
ATOM 1278 C CA . ALA A 1 158 ? 6.377 9.673 -8.827 1.00 97.50 158 ALA A CA 1
ATOM 1279 C C . ALA A 1 158 ? 5.887 8.417 -8.106 1.00 97.50 158 ALA A C 1
ATOM 1281 O O . ALA A 1 158 ? 5.313 8.557 -7.037 1.00 97.50 158 ALA A O 1
ATOM 1282 N N . ILE A 1 159 ? 6.196 7.218 -8.623 1.00 98.12 159 ILE A N 1
ATOM 1283 C CA . ILE A 1 159 ? 5.859 5.949 -7.954 1.00 98.12 159 ILE A CA 1
ATOM 1284 C C . ILE A 1 159 ? 6.457 5.920 -6.539 1.00 98.12 159 ILE A C 1
ATOM 1286 O O . ILE A 1 159 ? 5.759 5.612 -5.584 1.00 98.12 159 ILE A O 1
ATOM 1290 N N . LEU A 1 160 ? 7.730 6.299 -6.377 1.00 98.50 160 LEU A N 1
ATOM 1291 C CA . LEU A 1 160 ? 8.377 6.307 -5.057 1.00 98.50 160 LEU A CA 1
ATOM 1292 C C . LEU A 1 160 ? 7.777 7.346 -4.100 1.00 98.50 160 LEU A C 1
ATOM 1294 O O . LEU A 1 160 ? 7.584 7.056 -2.918 1.00 98.50 160 LEU A O 1
ATOM 1298 N N . LYS A 1 161 ? 7.498 8.560 -4.592 1.00 98.25 161 LYS A N 1
ATOM 1299 C CA . LYS A 1 161 ? 6.884 9.622 -3.781 1.00 98.25 161 LYS A CA 1
ATOM 1300 C C . LYS A 1 161 ? 5.488 9.223 -3.323 1.00 98.25 161 LYS A C 1
ATOM 1302 O O . LYS A 1 161 ? 5.201 9.307 -2.135 1.00 98.25 161 LYS A O 1
ATOM 1307 N N . ASP A 1 162 ? 4.665 8.756 -4.253 1.00 97.75 162 ASP A N 1
ATOM 1308 C CA . ASP A 1 162 ? 3.294 8.348 -3.979 1.00 97.75 162 ASP A CA 1
ATOM 1309 C C . ASP A 1 162 ? 3.247 7.124 -3.053 1.00 97.75 162 ASP A C 1
ATOM 1311 O O . ASP A 1 162 ? 2.538 7.158 -2.054 1.00 97.75 162 ASP A O 1
ATOM 1315 N N . ALA A 1 163 ? 4.114 6.123 -3.255 1.00 98.31 163 ALA A N 1
ATOM 1316 C CA . ALA A 1 163 ? 4.259 4.998 -2.327 1.00 98.31 163 ALA A CA 1
ATOM 1317 C C . ALA A 1 163 ? 4.624 5.436 -0.909 1.00 98.31 163 ALA A C 1
ATOM 1319 O O . ALA A 1 163 ? 4.071 4.932 0.069 1.00 98.31 163 ALA A O 1
ATOM 1320 N N . THR A 1 164 ? 5.534 6.403 -0.789 1.00 98.25 164 THR A N 1
ATOM 1321 C CA . TH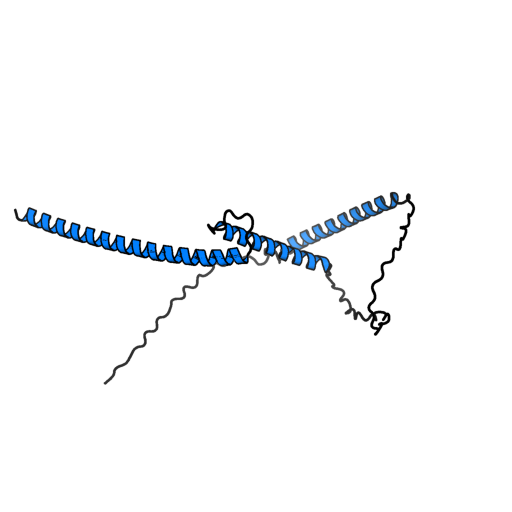R A 1 164 ? 5.912 6.951 0.514 1.00 98.25 164 THR A CA 1
ATOM 1322 C C . THR A 1 164 ? 4.716 7.641 1.160 1.00 98.25 164 THR A C 1
ATOM 1324 O O . THR A 1 164 ? 4.404 7.359 2.314 1.00 98.25 164 THR A O 1
ATOM 1327 N N . SER A 1 165 ? 4.013 8.509 0.432 1.00 97.88 165 SER A N 1
ATOM 1328 C CA . SER A 1 165 ? 2.808 9.182 0.926 1.00 97.88 165 SER A CA 1
ATOM 1329 C C . SER A 1 165 ? 1.719 8.188 1.341 1.00 97.88 165 SER A C 1
ATOM 1331 O O . SER A 1 165 ? 1.183 8.296 2.444 1.00 97.88 165 SER A O 1
ATOM 1333 N N . TYR A 1 166 ? 1.457 7.175 0.515 1.00 98.25 166 TYR A N 1
ATOM 1334 C CA . TYR A 1 166 ? 0.452 6.151 0.777 1.00 98.25 166 TYR A CA 1
ATOM 1335 C C . TYR A 1 166 ? 0.791 5.298 2.009 1.00 98.25 166 TYR A C 1
ATOM 1337 O O . TYR A 1 166 ? -0.086 5.002 2.820 1.00 98.25 166 TY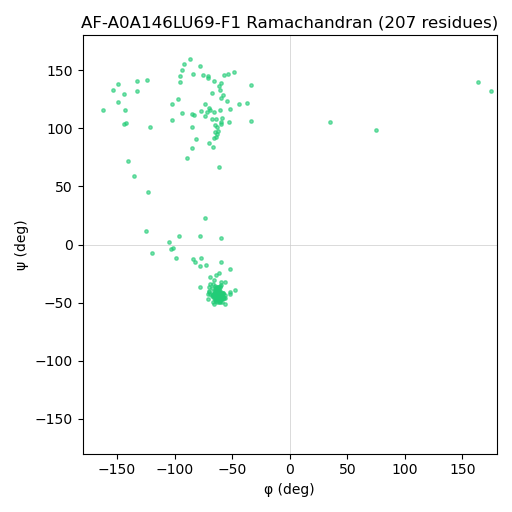R A O 1
ATOM 1345 N N . LEU A 1 167 ? 2.071 4.981 2.234 1.00 98.19 167 LEU A N 1
ATOM 1346 C CA . LEU A 1 167 ? 2.515 4.299 3.454 1.00 98.19 167 LEU A CA 1
ATOM 1347 C C . LEU A 1 167 ? 2.224 5.122 4.720 1.00 98.19 167 LEU A C 1
ATOM 1349 O O . LEU A 1 167 ? 1.799 4.566 5.734 1.00 98.19 167 LEU A O 1
ATOM 1353 N N . HIS A 1 168 ? 2.444 6.441 4.682 1.00 98.31 168 HIS A N 1
ATOM 1354 C CA . HIS A 1 168 ? 2.128 7.316 5.818 1.00 98.31 168 HIS A CA 1
ATOM 1355 C C . HIS A 1 168 ? 0.621 7.352 6.092 1.00 98.31 168 HIS A C 1
ATOM 1357 O O . HIS A 1 168 ? 0.209 7.259 7.250 1.00 98.31 168 HIS A O 1
ATOM 1363 N N . GLU A 1 169 ? -0.196 7.424 5.040 1.00 98.06 169 GLU A N 1
ATOM 1364 C CA . GLU A 1 169 ? -1.655 7.374 5.149 1.00 98.06 169 GLU A CA 1
ATOM 1365 C C . GLU A 1 169 ? -2.135 6.044 5.751 1.00 98.06 169 GLU A C 1
ATOM 1367 O O . GLU A 1 169 ? -2.931 6.042 6.693 1.00 98.06 169 GLU A O 1
ATOM 1372 N N . LEU A 1 170 ? -1.621 4.911 5.261 1.00 98.38 170 LEU A N 1
ATOM 1373 C CA . LEU A 1 170 ? -1.945 3.585 5.791 1.00 98.38 170 LEU A CA 1
ATOM 1374 C C . LEU A 1 170 ? -1.580 3.460 7.272 1.00 98.38 170 LEU A C 1
ATOM 1376 O O . LEU A 1 170 ? -2.413 3.023 8.063 1.00 98.38 170 LEU A O 1
ATOM 1380 N N . ARG A 1 171 ? -0.389 3.918 7.676 1.00 98.56 171 ARG A N 1
ATOM 1381 C CA . ARG A 1 171 ? 0.027 3.930 9.091 1.00 98.56 171 ARG A CA 1
ATOM 1382 C C . ARG A 1 171 ? -0.886 4.795 9.955 1.00 98.56 171 ARG A C 1
ATOM 1384 O O . ARG A 1 171 ? -1.173 4.448 11.099 1.00 98.56 171 ARG A O 1
ATOM 1391 N N . GLN A 1 172 ? -1.348 5.933 9.440 1.00 98.50 172 GLN A N 1
ATOM 1392 C CA . GLN A 1 172 ? -2.299 6.769 10.166 1.00 98.50 172 GLN A CA 1
ATOM 1393 C C . GLN A 1 172 ? -3.648 6.058 10.325 1.00 98.50 172 GLN A C 1
ATOM 1395 O O . GLN A 1 172 ? -4.188 6.046 11.431 1.00 98.50 172 GLN A O 1
ATOM 1400 N N . LYS A 1 173 ? -4.159 5.423 9.261 1.00 98.44 173 LYS A N 1
ATOM 1401 C CA . LYS A 1 173 ? -5.398 4.627 9.301 1.00 98.44 173 LYS A CA 1
ATOM 1402 C C . LYS A 1 173 ? -5.292 3.440 10.256 1.00 98.44 173 LYS A C 1
ATOM 1404 O O . LYS A 1 173 ? -6.219 3.179 11.012 1.00 98.44 173 LYS A O 1
ATOM 1409 N N . GLU A 1 174 ? -4.162 2.745 10.266 1.00 98.56 174 GLU A N 1
ATOM 1410 C CA . GLU A 1 174 ? -3.906 1.643 11.193 1.00 98.56 174 GLU A CA 1
ATOM 1411 C C . GLU A 1 174 ? -3.966 2.116 12.651 1.00 98.56 174 GLU A C 1
ATOM 1413 O O . GLU A 1 174 ? -4.655 1.510 13.476 1.00 98.56 174 GLU A O 1
ATOM 1418 N N . ARG A 1 175 ? -3.309 3.239 12.971 1.00 98.62 175 ARG A N 1
ATOM 1419 C CA . ARG A 1 175 ? -3.333 3.825 14.321 1.00 98.62 175 ARG A CA 1
ATOM 1420 C C . ARG A 1 175 ? -4.741 4.228 14.742 1.00 98.62 175 ARG A C 1
ATOM 1422 O O . ARG A 1 175 ? -5.140 3.924 15.865 1.00 98.62 175 ARG A O 1
ATOM 1429 N N . THR A 1 176 ? -5.500 4.894 13.871 1.00 98.62 176 THR A N 1
ATOM 1430 C CA . THR A 1 176 ? -6.872 5.306 14.202 1.00 98.62 176 THR A CA 1
ATOM 1431 C C . THR A 1 176 ? -7.769 4.092 14.404 1.00 98.62 176 THR A C 1
ATOM 1433 O O . THR A 1 176 ? -8.438 4.001 15.433 1.00 98.62 176 THR A O 1
ATOM 1436 N N . LEU A 1 177 ? -7.743 3.116 13.493 1.00 98.69 177 LEU A N 1
ATOM 1437 C CA . LEU A 1 177 ? -8.513 1.877 13.626 1.00 98.69 177 LEU A CA 1
ATOM 1438 C C . LEU A 1 177 ? -8.143 1.115 14.900 1.00 98.69 177 LEU A C 1
ATOM 1440 O O . LEU A 1 177 ? -9.035 0.677 15.624 1.00 98.69 177 LEU A O 1
ATOM 1444 N N . SER A 1 178 ? -6.856 1.038 15.236 1.00 98.62 178 SER A N 1
ATOM 1445 C CA . SER A 1 178 ? -6.392 0.425 16.485 1.00 98.62 178 SER A CA 1
ATOM 1446 C C . SER A 1 178 ? -6.971 1.131 17.714 1.00 98.62 178 SER A C 1
ATOM 1448 O O . SER A 1 178 ? -7.479 0.469 18.617 1.00 98.62 178 SER A O 1
ATOM 1450 N N . GLN A 1 179 ? -6.994 2.470 17.731 1.00 98.62 179 GLN A N 1
ATOM 1451 C CA . GLN A 1 179 ? -7.642 3.244 18.800 1.00 98.62 179 GLN A CA 1
ATOM 1452 C C . GLN A 1 179 ? -9.159 3.014 18.864 1.00 98.62 179 GLN A C 1
ATOM 1454 O O . GLN A 1 179 ? -9.741 2.999 19.948 1.00 98.62 179 GLN A O 1
ATOM 1459 N N . HIS A 1 180 ? -9.827 2.846 17.722 1.00 98.62 180 HIS A N 1
ATOM 1460 C CA . HIS A 1 180 ? -11.251 2.512 17.704 1.00 98.62 180 HIS A CA 1
ATOM 1461 C C . HIS A 1 180 ? -11.502 1.115 18.277 1.00 98.62 180 HIS A C 1
ATOM 1463 O O . HIS A 1 180 ? -12.402 0.949 19.100 1.00 98.62 180 HIS A O 1
ATOM 1469 N N . VAL A 1 181 ? -10.682 0.129 17.908 1.00 98.69 181 VAL A N 1
ATOM 1470 C CA . VAL A 1 181 ? -10.774 -1.237 18.436 1.00 98.69 181 VAL A CA 1
ATOM 1471 C C . VAL A 1 181 ? -10.562 -1.256 19.950 1.00 98.69 181 VAL A C 1
ATOM 1473 O O . VAL A 1 181 ? -11.349 -1.889 20.655 1.00 98.69 181 VAL A O 1
ATOM 1476 N N . THR A 1 182 ? -9.559 -0.550 20.479 1.00 98.56 182 THR A N 1
ATOM 1477 C CA . THR A 1 182 ? -9.314 -0.503 21.932 1.00 98.56 182 THR A CA 1
ATOM 1478 C C . THR A 1 182 ? -10.466 0.160 22.685 1.00 98.56 182 THR A C 1
ATOM 1480 O O . THR A 1 182 ? -10.935 -0.392 23.680 1.00 98.56 182 THR A O 1
ATOM 1483 N N . LYS A 1 183 ? -10.993 1.284 22.179 1.00 98.62 183 LYS A N 1
ATOM 1484 C CA . LYS A 1 183 ? -12.171 1.957 22.756 1.00 98.62 183 LYS A CA 1
ATOM 1485 C C . LYS A 1 183 ? -13.399 1.049 22.777 1.00 98.62 183 LYS A C 1
ATOM 1487 O O . LYS A 1 183 ? -14.062 0.943 23.805 1.00 98.62 183 LYS A O 1
ATOM 1492 N N . LEU A 1 184 ? -13.687 0.369 21.667 1.00 98.69 184 LEU A N 1
ATOM 1493 C CA . LEU A 1 184 ? -14.826 -0.546 21.578 1.00 98.69 184 LEU A CA 1
ATOM 1494 C C . LEU A 1 184 ? -14.674 -1.743 22.521 1.00 98.69 184 LEU A C 1
ATOM 1496 O O . LEU A 1 184 ? -15.646 -2.129 23.165 1.00 98.69 184 LEU A O 1
ATOM 1500 N N . ARG A 1 185 ? -13.464 -2.301 22.647 1.00 98.50 185 ARG A N 1
ATOM 1501 C CA . ARG A 1 185 ? -13.181 -3.386 23.600 1.00 98.50 185 ARG A CA 1
ATOM 1502 C C . ARG A 1 185 ? -13.384 -2.939 25.046 1.00 98.50 185 ARG A C 1
ATOM 1504 O O . ARG A 1 185 ? -14.063 -3.638 25.791 1.00 98.50 185 ARG A O 1
ATOM 1511 N N . SER A 1 186 ? -12.868 -1.765 25.410 1.00 98.50 186 SER A N 1
ATOM 1512 C CA . SER A 1 186 ? -13.056 -1.190 26.746 1.00 98.50 186 SER A CA 1
ATOM 1513 C C . SER A 1 186 ? -14.540 -0.968 27.059 1.00 98.50 186 SER A C 1
ATOM 1515 O O . SER A 1 186 ? -15.022 -1.402 28.103 1.00 98.50 186 SER A O 1
ATOM 1517 N N . HIS A 1 187 ? -15.298 -0.401 26.117 1.00 98.44 187 HIS A N 1
ATOM 1518 C CA . HIS A 1 187 ? -16.736 -0.207 26.293 1.00 98.44 187 HIS A CA 1
ATOM 1519 C C . HIS A 1 187 ? -17.498 -1.538 26.403 1.00 98.44 187 HIS A C 1
ATOM 1521 O O . HIS A 1 187 ? -18.393 -1.696 27.232 1.00 98.44 187 HIS A O 1
ATOM 1527 N N . GLN A 1 188 ? -17.127 -2.541 25.604 1.00 98.50 188 GLN A N 1
ATOM 1528 C CA . GLN A 1 188 ? -17.719 -3.873 25.695 1.00 98.50 188 GLN A CA 1
ATOM 1529 C C . GLN A 1 188 ? -17.455 -4.524 27.060 1.00 98.50 188 GLN A C 1
ATOM 1531 O O . GLN A 1 188 ? -18.339 -5.186 27.609 1.00 98.50 188 GLN A O 1
ATOM 1536 N N . GLU A 1 189 ? -16.253 -4.364 27.607 1.00 98.56 189 GLU A N 1
ATOM 1537 C CA . GLU A 1 189 ? -15.892 -4.870 28.930 1.00 98.56 189 GLU A CA 1
ATOM 1538 C C . GLU A 1 189 ? -16.670 -4.163 30.044 1.00 98.56 189 GLU A C 1
ATOM 1540 O O . GLU A 1 189 ? -17.225 -4.831 30.921 1.00 98.56 189 GLU A O 1
ATOM 1545 N N . GLU A 1 190 ? -16.808 -2.841 29.961 1.00 98.56 190 GLU A N 1
ATOM 1546 C CA . GLU A 1 190 ? -17.643 -2.058 30.871 1.00 98.56 190 GLU A CA 1
ATOM 1547 C C . GLU A 1 190 ? -19.089 -2.575 30.873 1.00 98.56 190 GLU A C 1
ATOM 1549 O O . GLU A 1 190 ? -19.642 -2.916 31.926 1.00 98.56 190 GLU A O 1
ATOM 1554 N N . LEU A 1 191 ? -19.692 -2.734 29.692 1.00 98.50 191 LEU A N 1
ATOM 1555 C CA . LEU A 1 191 ? -21.045 -3.275 29.556 1.00 98.50 191 LEU A CA 1
ATOM 1556 C C . LEU A 1 191 ? -21.157 -4.704 30.108 1.00 98.50 191 LEU A C 1
ATOM 1558 O O . LEU A 1 191 ? -22.125 -5.031 30.793 1.00 98.50 191 LEU A O 1
ATOM 1562 N N . ARG A 1 192 ? -20.162 -5.568 29.882 1.00 98.25 192 ARG A N 1
ATOM 1563 C CA . ARG A 1 192 ? -20.144 -6.924 30.461 1.00 98.25 192 ARG A CA 1
ATOM 1564 C C . ARG A 1 192 ? -20.055 -6.898 31.987 1.00 98.25 192 ARG A C 1
ATOM 1566 O O . ARG A 1 192 ? -20.753 -7.673 32.646 1.00 98.25 192 ARG A O 1
ATOM 1573 N N . SER A 1 193 ? -19.236 -6.012 32.548 1.00 98.06 193 SER A N 1
ATOM 1574 C CA . SER A 1 193 ? -19.081 -5.837 33.995 1.00 98.06 193 SER A CA 1
ATOM 1575 C C . SER A 1 193 ? -20.375 -5.333 34.638 1.00 98.06 193 SER A C 1
ATOM 1577 O O . SER A 1 193 ? -20.852 -5.914 35.620 1.00 98.06 193 SER A O 1
ATOM 1579 N N . THR A 1 194 ? -21.013 -4.321 34.041 1.00 98.06 194 THR A N 1
ATOM 1580 C CA . THR A 1 194 ? -22.307 -3.809 34.518 1.00 98.06 194 THR A CA 1
ATOM 1581 C C . THR A 1 194 ? -23.398 -4.877 34.454 1.00 98.06 194 THR A C 1
ATOM 1583 O O . THR A 1 194 ? -24.103 -5.081 35.444 1.00 98.06 194 THR A O 1
ATOM 1586 N N . LEU A 1 195 ? -23.485 -5.633 33.355 1.00 98.31 195 LEU A N 1
ATOM 1587 C CA . LEU A 1 195 ? -24.432 -6.740 33.210 1.00 98.31 195 LEU A CA 1
ATOM 1588 C C . LEU A 1 195 ? -24.182 -7.826 34.273 1.00 98.31 195 LEU A C 1
ATOM 1590 O O . LEU A 1 195 ? -25.113 -8.279 34.940 1.00 98.31 195 LEU A O 1
ATOM 1594 N N . SER A 1 196 ? -22.925 -8.227 34.473 1.00 98.00 196 SER A N 1
ATOM 1595 C CA . SER A 1 196 ? -22.540 -9.209 35.496 1.00 98.00 196 SER A CA 1
ATOM 1596 C C . SER A 1 196 ? -22.955 -8.755 36.896 1.00 98.00 196 SER A C 1
ATOM 1598 O O . SER A 1 196 ? -23.575 -9.519 37.640 1.00 98.00 196 SER A O 1
ATOM 1600 N N . ARG A 1 197 ? -22.695 -7.486 37.235 1.00 97.81 197 ARG A N 1
ATOM 1601 C CA . ARG A 1 197 ? -23.117 -6.883 38.504 1.00 97.81 197 ARG A CA 1
ATOM 1602 C C . ARG A 1 197 ? -24.636 -6.934 38.672 1.00 97.81 197 ARG A C 1
ATOM 1604 O O . ARG A 1 197 ? -25.096 -7.420 39.699 1.00 97.81 197 ARG A O 1
ATOM 1611 N N . LEU A 1 198 ? -25.402 -6.507 37.667 1.00 97.44 198 LEU A N 1
ATOM 1612 C CA . LEU A 1 198 ? -26.871 -6.520 37.711 1.00 97.44 198 LEU A CA 1
ATOM 1613 C C . LEU A 1 198 ? -27.449 -7.940 37.815 1.00 97.44 198 LEU A C 1
ATOM 1615 O O . LEU A 1 198 ? -28.405 -8.173 38.550 1.00 97.44 198 LEU A O 1
ATOM 1619 N N . ARG A 1 199 ? -26.855 -8.924 37.130 1.00 96.94 199 ARG A N 1
ATOM 1620 C CA . ARG A 1 199 ? -27.255 -10.335 37.273 1.00 96.94 199 ARG A CA 1
ATOM 1621 C C . ARG A 1 199 ? -27.035 -10.840 38.697 1.00 96.94 199 ARG A C 1
ATOM 1623 O O . ARG A 1 199 ? -27.912 -11.505 39.241 1.00 96.94 199 ARG A O 1
ATOM 1630 N N . LYS A 1 200 ? -25.892 -10.507 39.309 1.00 96.50 200 LYS A N 1
ATOM 1631 C CA . LYS A 1 200 ? -25.583 -10.882 40.698 1.00 96.50 200 LYS A CA 1
ATOM 1632 C C . LYS A 1 200 ? -26.549 -10.233 41.690 1.00 96.50 200 LYS A C 1
ATOM 1634 O O . LYS A 1 200 ? -27.031 -10.922 42.585 1.00 96.50 200 LYS A O 1
ATOM 1639 N N . THR A 1 201 ? -26.866 -8.945 41.526 1.00 96.56 201 THR A N 1
ATOM 1640 C CA . THR A 1 201 ? -27.820 -8.257 42.414 1.00 96.56 201 THR A CA 1
ATOM 1641 C C . THR A 1 201 ? -29.225 -8.842 42.293 1.00 96.56 201 THR A C 1
ATOM 1643 O O . THR A 1 201 ? -29.843 -9.131 43.315 1.00 96.56 201 THR A O 1
ATOM 1646 N N . LEU A 1 202 ? -29.710 -9.096 41.072 1.00 95.62 202 LEU A N 1
ATOM 1647 C CA . LEU A 1 202 ? -31.016 -9.727 40.851 1.00 95.62 202 LEU A CA 1
ATOM 1648 C C . LEU A 1 202 ? -31.087 -11.146 41.430 1.00 95.62 202 LEU A C 1
ATOM 1650 O O . LEU A 1 202 ? -32.078 -11.491 42.072 1.00 95.62 202 LEU A O 1
ATOM 1654 N N . ALA A 1 203 ? -30.040 -11.956 41.249 1.00 94.81 203 ALA A N 1
ATOM 1655 C CA . ALA A 1 203 ? -29.977 -13.295 41.832 1.00 94.81 203 ALA A CA 1
ATOM 1656 C C . ALA A 1 203 ? -30.036 -13.249 43.368 1.00 94.81 203 ALA A C 1
ATOM 1658 O O . ALA A 1 203 ? -30.813 -13.989 43.966 1.00 94.81 203 ALA A O 1
ATOM 1659 N N . ALA A 1 204 ? -29.285 -12.338 43.997 1.00 93.81 204 ALA A N 1
ATOM 1660 C CA . ALA A 1 204 ? -29.278 -12.176 45.450 1.00 93.81 204 ALA A CA 1
ATOM 1661 C C . ALA A 1 204 ? -30.639 -11.728 46.013 1.00 93.81 204 ALA A C 1
ATOM 1663 O O . ALA A 1 204 ? -31.036 -12.186 47.085 1.00 93.81 204 ALA A O 1
ATOM 1664 N N . ILE A 1 205 ? -31.364 -10.856 45.300 1.00 93.94 205 ILE A N 1
ATOM 1665 C CA . ILE A 1 205 ? -32.729 -10.451 45.674 1.00 93.94 205 ILE A CA 1
ATOM 1666 C C . ILE A 1 205 ? -33.670 -11.656 45.599 1.00 93.94 205 ILE A C 1
ATOM 1668 O O . ILE A 1 205 ? -34.400 -11.919 46.550 1.00 93.94 205 ILE A O 1
ATOM 1672 N N . ARG A 1 206 ? -33.611 -12.430 44.507 1.00 92.81 206 ARG A N 1
ATOM 1673 C CA . ARG A 1 206 ? -34.463 -13.612 44.317 1.00 92.81 206 ARG A CA 1
ATOM 1674 C C . ARG A 1 206 ? -34.259 -14.678 45.393 1.00 92.81 206 ARG A C 1
ATOM 1676 O O . ARG A 1 206 ? -35.223 -15.324 45.765 1.00 92.81 206 ARG A O 1
ATOM 1683 N N . THR A 1 207 ? -33.036 -14.875 45.881 1.00 91.69 207 THR A N 1
ATOM 1684 C CA . THR A 1 207 ? -32.751 -15.866 46.935 1.00 91.69 207 THR A CA 1
ATOM 1685 C C . THR A 1 207 ? -33.150 -15.418 48.345 1.00 91.69 207 THR A C 1
ATOM 1687 O O . THR A 1 207 ? -33.080 -16.222 49.266 1.00 91.69 207 THR A O 1
ATOM 1690 N N . ARG A 1 208 ? -33.486 -14.136 48.545 1.00 76.38 208 ARG A N 1
ATOM 1691 C CA . ARG A 1 208 ? -33.884 -13.577 49.852 1.00 76.38 208 ARG A CA 1
ATOM 1692 C C . ARG A 1 208 ? -35.402 -13.466 50.034 1.00 76.38 208 ARG A C 1
ATOM 1694 O O . ARG A 1 208 ? -35.831 -13.174 51.146 1.00 76.38 208 ARG A O 1
ATOM 1701 N N . SER A 1 209 ? -36.173 -13.641 48.960 1.00 58.59 209 SER A N 1
ATOM 1702 C CA . SER A 1 209 ? -37.639 -13.715 48.969 1.00 58.59 209 SER A CA 1
ATOM 1703 C C . SER A 1 209 ? -38.104 -15.162 48.999 1.00 58.59 209 SER A C 1
ATOM 1705 O O . SER A 1 209 ? -39.274 -15.341 49.398 1.00 58.59 209 SER A O 1
#